Protein AF-A0A6A5BRC4-F1 (afdb_monomer_lite)

Radius of gyration: 24.15 Å; chains: 1; bounding box: 74×76×66 Å

Foldseek 3Di:
DDDDDDDDDPPPDDPPPDDPADPDPLQVVLLVLCVVLFDPPDFDVVQWDWFWWAQLQQQQFDPPVLAPRGKDFDDLVRVCVNVVPDPVVPDDDPPSVQEQDWDFPDPDPVDTDIDGHTDIRGDLLRIKWWFFCVQQPVDDPDLGADQSLQWGKAKEFECQVVCPLPLEDELVNLVVLVVQDPDPLQSHAEYEYERDLDQDDSPDHHDLSHRAYWQNNLLCNLPVRSSHAEYEYLHSDNDRPVPPVCCVGNVVSCVVSNHIYIYNTRCNPVQPDDDQADDDDDDDDDDDDDDDDDDPDPGCDRSMFIWIKHKDWDPVSDDSGMTHIIIITRTD

Organism: Naegleria fowleri (NCBI:txid5763)

InterPro domains:
  IPR007325 Kynurenine formamidase/cyclase-like [PF04199] (74-240)
  IPR007325 Kynurenine formamidase/cyclase-like [PTHR31118] (109-273)
  IPR037175 Kynurenine formamidase superfamily [G3DSA:3.50.30.50] (49-282)
  IPR037175 Kynurenine formamidase superfamily [SSF102198] (49-271)

Secondary structure (DSSP, 8-state):
----PPPP-----------SSPPPHHHHHHHHHHHHH-------GGG-EE----TT-GGGS---TTS-SS-EE--HHHHHHHTT--GGG-SS-TTGGGTT-EEE----SS---EEE---EE--TTSSSEEE-GGGT-SS-SSSS--GGGGSEEEEEEE-TTTSTT-SEE-HHHHHHHHHT--S-GGG--EEEEE--SSPPPTTSPP-S---EE-HHHHHHHHHH-TT--EEEESSS-SS-TT--SGGGSHHHHHHHTT-EEEES---GGGG-SPPPPPPP----------------------SEEEEEEEEEEEEEEE-SSEEEEEEEEEE-

Structure (mmCIF, N/CA/C/O backbone):
data_AF-A0A6A5BRC4-F1
#
_entry.id   AF-A0A6A5BRC4-F1
#
loop_
_atom_site.group_PDB
_atom_site.id
_atom_site.type_symbol
_atom_site.label_atom_id
_atom_site.label_alt_id
_atom_site.label_comp_id
_atom_site.label_asym_id
_atom_site.label_entity_id
_atom_site.label_seq_id
_atom_site.pdbx_PDB_ins_code
_atom_site.Cartn_x
_atom_site.Cartn_y
_atom_site.Cartn_z
_atom_site.occupancy
_atom_site.B_iso_or_equiv
_atom_site.auth_seq_id
_atom_site.auth_comp_id
_atom_site.auth_asym_id
_atom_site.auth_atom_id
_atom_site.pdbx_PDB_model_num
ATOM 1 N N . MET A 1 1 ? -38.821 -38.820 -14.511 1.00 42.00 1 MET A N 1
ATOM 2 C CA . MET A 1 1 ? -38.265 -38.087 -13.354 1.00 42.00 1 MET A CA 1
ATOM 3 C C . MET A 1 1 ? -36.762 -38.007 -13.559 1.00 42.00 1 MET A C 1
ATOM 5 O O . MET A 1 1 ? -36.095 -39.010 -13.366 1.00 42.00 1 MET A O 1
ATOM 9 N N . SER A 1 2 ? -36.247 -36.888 -14.079 1.00 38.84 2 SER A N 1
ATOM 10 C CA . SER A 1 2 ? -34.800 -36.659 -14.172 1.00 38.84 2 SER A CA 1
ATOM 11 C C . SER A 1 2 ? -34.370 -35.877 -12.937 1.00 38.84 2 SER A C 1
ATOM 13 O O . SER A 1 2 ? -34.793 -34.733 -12.759 1.00 38.84 2 SER A O 1
ATOM 15 N N . GLU A 1 3 ? -33.578 -36.503 -12.076 1.00 43.28 3 GLU A N 1
ATOM 16 C CA . GLU A 1 3 ? -32.996 -35.857 -10.904 1.00 43.28 3 GLU A CA 1
ATOM 17 C C . GLU A 1 3 ? -32.092 -34.704 -11.351 1.00 43.28 3 GLU A C 1
ATOM 19 O O . GLU A 1 3 ? -31.076 -34.904 -12.024 1.00 43.28 3 GLU A O 1
ATOM 24 N N . ARG A 1 4 ? -32.491 -33.477 -11.000 1.00 43.22 4 ARG A N 1
ATOM 25 C CA . ARG A 1 4 ? -31.602 -32.317 -11.029 1.00 43.22 4 ARG A CA 1
ATOM 26 C C . ARG A 1 4 ? -30.555 -32.546 -9.946 1.00 43.22 4 ARG A C 1
ATOM 28 O O . ARG A 1 4 ? -30.897 -32.581 -8.771 1.00 43.22 4 ARG A O 1
ATOM 35 N N . ARG A 1 5 ? -29.301 -32.733 -10.352 1.00 41.88 5 ARG A N 1
ATOM 36 C CA . ARG A 1 5 ? -28.165 -32.638 -9.436 1.00 41.88 5 ARG A CA 1
ATOM 37 C C . ARG A 1 5 ? -27.880 -31.163 -9.213 1.00 41.88 5 ARG A C 1
ATOM 39 O O . ARG A 1 5 ? -27.680 -30.433 -10.185 1.00 41.88 5 ARG A O 1
ATOM 46 N N . ASP A 1 6 ? -27.895 -30.754 -7.955 1.00 45.88 6 ASP A N 1
ATOM 47 C CA . ASP A 1 6 ? -27.451 -29.426 -7.559 1.00 45.88 6 ASP A CA 1
ATOM 48 C C . ASP A 1 6 ? -25.973 -29.220 -7.941 1.00 45.88 6 ASP A C 1
ATOM 50 O O . ASP A 1 6 ? -25.203 -30.191 -7.975 1.00 45.88 6 ASP A O 1
ATOM 54 N N . PRO A 1 7 ? -25.558 -27.984 -8.271 1.00 37.56 7 PRO A N 1
ATOM 55 C CA . PRO A 1 7 ? -24.165 -27.693 -8.568 1.00 37.56 7 PRO A CA 1
ATOM 56 C C . PRO A 1 7 ? -23.299 -27.942 -7.323 1.00 37.56 7 PRO A C 1
ATOM 58 O O . PRO A 1 7 ? -23.763 -27.716 -6.203 1.00 37.56 7 PRO A O 1
ATOM 61 N N . PRO A 1 8 ? -22.044 -28.386 -7.490 1.00 37.56 8 PRO A N 1
ATOM 62 C CA . PRO A 1 8 ? -21.149 -28.599 -6.363 1.00 37.56 8 PRO A CA 1
ATOM 63 C C . PRO A 1 8 ? -20.881 -27.279 -5.626 1.00 37.56 8 PRO A C 1
ATOM 65 O O . PRO A 1 8 ? -20.571 -26.262 -6.244 1.00 37.56 8 PRO A O 1
ATOM 68 N N . ASP A 1 9 ? -20.992 -27.318 -4.296 1.00 38.84 9 ASP A N 1
ATOM 69 C CA . ASP A 1 9 ? -20.619 -26.233 -3.386 1.00 38.84 9 ASP A CA 1
ATOM 70 C C . ASP A 1 9 ? -19.121 -25.924 -3.567 1.00 38.84 9 ASP A C 1
ATOM 72 O O . ASP A 1 9 ? -18.251 -26.684 -3.132 1.00 38.84 9 ASP A O 1
ATOM 76 N N . HIS A 1 10 ? -18.806 -24.835 -4.272 1.00 34.59 10 HIS A N 1
ATOM 77 C CA . HIS A 1 10 ? -17.442 -24.362 -4.503 1.00 34.59 10 HIS A CA 1
ATOM 78 C C . HIS A 1 10 ? -16.882 -23.685 -3.243 1.00 34.59 10 HIS A C 1
ATOM 80 O O . HIS A 1 10 ? -16.527 -22.507 -3.255 1.00 34.59 10 HIS A O 1
ATOM 86 N N . ARG A 1 11 ? -16.761 -24.426 -2.138 1.00 34.94 11 ARG A N 1
ATOM 87 C CA . ARG A 1 11 ? -15.912 -24.000 -1.022 1.00 34.94 11 ARG A CA 1
ATOM 88 C C . ARG A 1 11 ? -14.460 -24.206 -1.420 1.00 34.94 11 ARG A C 1
ATOM 90 O O . ARG A 1 11 ? -13.904 -25.295 -1.268 1.00 34.94 11 ARG A O 1
ATOM 97 N N . THR A 1 12 ? -13.846 -23.151 -1.943 1.00 35.00 12 THR A N 1
ATOM 98 C CA . THR A 1 12 ? -12.397 -23.067 -2.140 1.00 35.00 12 THR A CA 1
ATOM 99 C C . THR A 1 12 ? -11.714 -23.346 -0.805 1.00 35.00 12 THR A C 1
ATOM 101 O O . THR A 1 12 ? -11.703 -22.514 0.099 1.00 35.00 12 THR A O 1
ATOM 104 N N . THR A 1 13 ? -11.190 -24.559 -0.649 1.00 31.16 13 THR A N 1
ATOM 105 C CA . THR A 1 13 ? -10.450 -24.955 0.547 1.00 31.16 13 THR A CA 1
ATOM 106 C C . THR A 1 13 ? -9.049 -24.371 0.409 1.00 31.16 13 THR A C 1
ATOM 108 O O . THR A 1 13 ? -8.229 -24.888 -0.346 1.00 31.16 13 THR A O 1
ATOM 111 N N . PHE A 1 14 ? -8.787 -23.250 1.080 1.00 38.88 14 PHE A N 1
ATOM 112 C CA . PHE A 1 14 ? -7.454 -22.657 1.125 1.00 38.88 14 PHE A CA 1
ATOM 113 C C . PHE A 1 14 ? -6.542 -23.554 1.965 1.00 38.88 14 PHE A C 1
ATOM 115 O O . PHE A 1 14 ? -6.644 -23.598 3.190 1.00 38.88 14 PHE A O 1
ATOM 122 N N . ILE A 1 15 ? -5.666 -24.306 1.300 1.00 35.22 15 ILE A N 1
ATOM 123 C CA . ILE A 1 15 ? -4.631 -25.095 1.966 1.00 35.22 15 ILE A CA 1
ATOM 124 C C . ILE A 1 15 ? -3.537 -24.121 2.409 1.00 35.22 15 ILE A C 1
ATOM 126 O O . ILE A 1 15 ? -2.786 -23.604 1.584 1.00 35.22 15 ILE A O 1
ATOM 130 N N . ILE A 1 16 ? -3.452 -23.868 3.715 1.00 44.84 16 ILE A N 1
ATOM 131 C CA . ILE A 1 16 ? -2.316 -23.175 4.325 1.00 44.84 16 ILE A CA 1
ATOM 132 C C . ILE A 1 16 ? -1.120 -24.129 4.224 1.00 44.84 16 ILE A C 1
ATOM 134 O O . ILE A 1 16 ? -0.984 -25.057 5.018 1.00 44.84 16 ILE A O 1
ATOM 138 N N . THR A 1 17 ? -0.26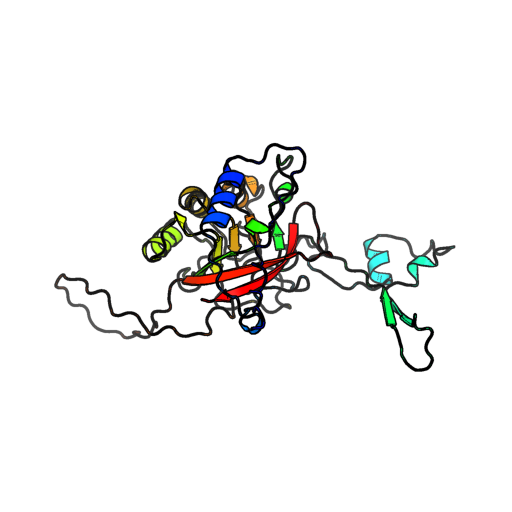7 -23.955 3.215 1.00 39.81 17 THR A N 1
ATOM 139 C CA . THR A 1 17 ? 0.996 -24.695 3.112 1.00 39.81 17 THR A CA 1
ATOM 140 C C . THR A 1 17 ? 1.967 -24.144 4.150 1.00 39.81 17 THR A C 1
ATOM 142 O O . THR A 1 17 ? 2.605 -23.116 3.935 1.00 39.81 17 THR A O 1
ATOM 145 N N . THR A 1 18 ? 2.040 -24.798 5.306 1.00 38.03 18 THR A N 1
ATOM 146 C CA . THR A 1 18 ? 2.938 -24.427 6.401 1.00 38.03 18 THR A CA 1
ATOM 147 C C . THR A 1 18 ? 4.370 -24.835 6.068 1.00 38.03 18 THR A C 1
ATOM 149 O O . THR A 1 18 ? 4.690 -26.025 6.022 1.00 38.03 18 THR A O 1
ATOM 152 N N . THR A 1 19 ? 5.251 -23.859 5.872 1.00 44.16 19 THR A N 1
ATOM 153 C CA . THR A 1 19 ? 6.681 -24.050 6.130 1.00 44.16 19 THR A CA 1
ATOM 154 C C . THR A 1 19 ? 6.883 -24.319 7.628 1.00 44.16 19 THR A C 1
ATOM 156 O O . THR A 1 19 ? 6.036 -23.991 8.454 1.00 44.16 19 THR A O 1
ATOM 159 N N . THR A 1 20 ? 7.972 -24.997 7.986 1.00 44.53 20 THR A N 1
ATOM 160 C CA . THR A 1 20 ? 8.223 -25.689 9.269 1.00 44.53 20 THR A CA 1
ATOM 161 C C . THR A 1 20 ? 8.385 -24.801 10.515 1.00 44.53 20 THR A C 1
ATOM 163 O O . THR A 1 20 ? 8.963 -25.240 11.508 1.00 44.53 20 THR A O 1
ATOM 166 N N . THR A 1 21 ? 7.900 -23.562 10.504 1.00 58.47 21 THR A N 1
ATOM 167 C CA . THR A 1 21 ? 7.903 -22.671 11.667 1.00 58.47 21 THR A CA 1
ATOM 168 C C . THR A 1 21 ? 6.498 -22.578 12.251 1.00 58.47 21 THR A C 1
ATOM 170 O O . THR A 1 21 ? 5.519 -22.375 11.536 1.00 58.47 21 THR A O 1
ATOM 173 N N . THR A 1 22 ? 6.379 -22.749 13.571 1.00 61.88 22 THR A N 1
ATOM 174 C CA . THR A 1 22 ? 5.109 -22.543 14.276 1.00 61.88 22 THR A CA 1
ATOM 175 C C . THR A 1 22 ? 4.593 -21.137 13.950 1.00 61.88 22 THR A C 1
ATOM 177 O O . THR A 1 22 ? 5.313 -20.165 14.205 1.00 61.88 22 THR A O 1
ATOM 180 N N . PRO A 1 23 ? 3.389 -20.994 13.367 1.00 71.25 23 PRO A N 1
ATOM 181 C CA . PRO A 1 23 ? 2.909 -19.700 12.907 1.00 71.25 23 PRO A CA 1
ATOM 182 C C . PRO A 1 23 ? 2.727 -18.749 14.095 1.00 71.25 23 PRO A C 1
ATOM 184 O O . PRO A 1 23 ? 2.312 -19.157 15.182 1.00 71.25 23 PRO A O 1
ATOM 187 N N . CYS A 1 24 ? 3.077 -17.473 13.901 1.00 84.31 24 CYS A N 1
ATOM 188 C CA . CYS A 1 24 ? 2.982 -16.456 14.947 1.00 84.31 24 CYS A CA 1
ATOM 189 C C . CYS A 1 24 ? 1.549 -16.413 15.516 1.00 84.31 24 CYS A C 1
ATOM 191 O O . CYS A 1 24 ? 0.629 -16.147 14.742 1.00 84.31 24 CYS A O 1
ATOM 193 N N . PRO A 1 25 ? 1.337 -16.597 16.838 1.00 88.12 25 PRO A N 1
ATOM 194 C CA . PRO A 1 25 ? -0.007 -16.683 17.419 1.00 88.12 25 PRO A CA 1
ATOM 195 C C . PRO A 1 25 ? -0.902 -15.479 17.106 1.00 88.12 25 PRO A C 1
ATOM 197 O O . PRO A 1 25 ? -2.085 -15.655 16.829 1.00 88.12 25 PRO A O 1
ATOM 200 N N . ILE A 1 26 ? -0.324 -14.270 17.084 1.00 88.75 26 ILE A N 1
ATOM 201 C CA . ILE A 1 26 ? -1.034 -13.033 16.720 1.00 88.75 26 ILE A CA 1
ATOM 202 C C . ILE A 1 26 ? -1.563 -13.126 15.286 1.00 88.75 26 ILE A C 1
ATOM 204 O O . ILE A 1 26 ? -2.735 -12.855 15.038 1.00 88.75 26 ILE A O 1
ATOM 208 N N . LEU A 1 27 ? -0.713 -13.537 14.341 1.00 89.06 27 LEU A N 1
ATOM 209 C CA . LEU A 1 27 ? -1.106 -13.657 12.939 1.00 89.06 27 LEU A CA 1
ATOM 210 C C . LEU A 1 27 ? -2.150 -14.763 12.754 1.00 89.06 27 LEU A C 1
ATOM 212 O O . LEU A 1 27 ? -3.161 -14.526 12.101 1.00 89.06 27 LEU A O 1
ATOM 216 N N . THR A 1 28 ? -1.946 -15.934 13.364 1.00 89.50 28 THR A N 1
ATOM 217 C CA . THR A 1 28 ? -2.898 -17.055 13.304 1.00 89.50 28 THR A CA 1
ATOM 218 C C . THR A 1 28 ? -4.285 -16.626 13.774 1.00 89.50 28 THR A C 1
ATOM 220 O O . THR A 1 28 ? -5.259 -16.816 13.051 1.00 89.50 28 THR A O 1
ATOM 223 N N . PHE A 1 29 ? -4.370 -15.961 14.931 1.00 91.62 29 PHE A N 1
ATOM 224 C CA . PHE A 1 29 ? -5.629 -15.449 15.473 1.00 91.62 29 PHE A CA 1
ATOM 225 C C . PHE A 1 29 ? -6.339 -14.493 14.503 1.00 91.62 29 PHE A C 1
ATOM 227 O O . PHE A 1 29 ? -7.526 -14.662 14.216 1.00 91.62 29 PHE A O 1
ATOM 234 N N . LYS A 1 30 ? -5.612 -13.514 13.950 1.00 92.12 30 LYS A N 1
ATOM 235 C CA . LYS A 1 30 ? -6.192 -12.535 13.020 1.00 92.12 30 LYS A CA 1
ATOM 236 C C . LYS A 1 30 ? -6.665 -13.185 11.715 1.00 92.12 30 LYS A C 1
ATOM 238 O O . LYS A 1 30 ? -7.744 -12.854 11.226 1.00 92.12 30 LYS A O 1
ATOM 243 N N . LEU A 1 31 ? -5.889 -14.122 11.161 1.00 89.81 31 LEU A N 1
ATOM 244 C CA . LEU A 1 31 ? -6.253 -14.847 9.938 1.00 89.81 31 LEU A CA 1
ATOM 245 C C . LEU A 1 31 ? -7.497 -15.717 10.144 1.00 89.81 31 LEU A C 1
ATOM 247 O O . LEU A 1 31 ? -8.389 -15.712 9.299 1.00 89.81 31 LEU A O 1
ATOM 251 N N . GLU A 1 32 ? -7.598 -16.419 11.274 1.00 90.62 32 GLU A N 1
ATOM 252 C CA . GLU A 1 32 ? -8.793 -17.197 11.609 1.00 90.62 32 GLU A CA 1
ATOM 253 C C . GLU A 1 32 ? -10.038 -16.316 11.732 1.00 90.62 32 GLU A C 1
ATOM 255 O O . GLU A 1 32 ? -11.100 -16.686 11.230 1.00 90.62 32 GLU A O 1
ATOM 260 N N . ASN A 1 33 ? -9.928 -15.147 12.370 1.00 88.38 33 ASN A N 1
ATOM 261 C CA . ASN A 1 33 ? -11.051 -14.216 12.484 1.00 88.38 33 ASN A CA 1
ATOM 262 C C . ASN A 1 33 ? -11.460 -13.648 11.125 1.00 88.38 33 ASN A C 1
ATOM 264 O O . ASN A 1 33 ? -12.652 -13.595 10.830 1.00 88.38 33 ASN A O 1
ATOM 268 N N . ALA A 1 34 ? -10.489 -13.296 10.280 1.00 86.25 34 ALA A N 1
ATOM 269 C CA . ALA A 1 34 ? -10.762 -12.832 8.926 1.00 86.25 34 ALA A CA 1
ATOM 270 C C . ALA A 1 34 ? -11.487 -13.893 8.095 1.00 86.25 34 ALA A C 1
ATOM 272 O O . ALA A 1 34 ? -12.424 -13.554 7.387 1.00 86.25 34 ALA A O 1
ATOM 273 N N . LEU A 1 35 ? -11.109 -15.169 8.217 1.00 86.19 35 LEU A N 1
ATOM 274 C CA . LEU A 1 35 ? -11.780 -16.273 7.525 1.00 86.19 35 LEU A CA 1
ATOM 275 C C . LEU A 1 35 ? -13.192 -16.550 8.067 1.00 86.19 35 LEU A C 1
ATOM 277 O O . LEU A 1 35 ? -14.075 -16.901 7.291 1.00 86.19 35 LEU A O 1
ATOM 281 N N . LYS A 1 36 ? -13.422 -16.386 9.378 1.00 86.94 36 LYS A N 1
ATOM 282 C CA . LYS A 1 36 ? -14.747 -16.570 10.006 1.00 86.94 36 LYS A CA 1
ATOM 283 C C . LYS A 1 36 ? -15.736 -15.470 9.630 1.00 86.94 36 LYS A C 1
ATOM 285 O O . LYS A 1 36 ? -16.916 -15.751 9.455 1.00 86.94 36 LYS A O 1
ATOM 290 N N . LEU A 1 37 ? -15.256 -14.231 9.560 1.00 78.94 37 LEU A N 1
ATOM 291 C CA . LEU A 1 37 ? -16.072 -13.038 9.325 1.00 78.94 37 LEU A CA 1
ATOM 292 C C . LEU A 1 37 ? -16.080 -12.607 7.856 1.00 78.94 37 LEU A C 1
ATOM 294 O O . LEU A 1 37 ? -16.704 -11.603 7.524 1.00 78.94 37 LEU A O 1
ATOM 298 N N . HIS A 1 38 ? -15.407 -13.358 6.981 1.00 72.00 38 HIS A N 1
ATOM 299 C CA . HIS A 1 38 ? -15.324 -13.027 5.571 1.00 72.00 38 HIS A CA 1
ATOM 300 C C . HIS A 1 38 ? -16.713 -13.002 4.940 1.00 72.00 38 HIS A C 1
ATOM 302 O O . HIS A 1 38 ? -17.395 -14.028 4.856 1.00 72.00 38 HIS A O 1
ATOM 308 N N . SER A 1 39 ? -17.125 -11.832 4.464 1.00 64.06 39 SER A N 1
ATOM 309 C CA . SER A 1 39 ? -18.342 -11.730 3.678 1.00 64.06 39 SER A CA 1
ATOM 310 C C . SER A 1 39 ? -18.111 -12.362 2.300 1.00 64.06 39 SER A C 1
ATOM 312 O O . SER A 1 39 ? -17.202 -11.985 1.565 1.00 64.06 39 SER A O 1
ATOM 314 N N . THR A 1 40 ? -18.937 -13.337 1.908 1.00 62.72 40 THR A N 1
ATOM 315 C CA . THR A 1 40 ? -18.932 -13.897 0.542 1.00 62.72 40 THR A CA 1
ATOM 316 C C . THR A 1 40 ? -19.645 -12.952 -0.424 1.00 62.72 40 THR A C 1
ATOM 318 O O . THR A 1 40 ? -20.538 -13.362 -1.171 1.00 62.72 40 THR A O 1
ATOM 321 N N . ASN A 1 41 ? -19.318 -11.661 -0.364 1.00 63.53 41 ASN A N 1
ATOM 322 C CA . ASN A 1 41 ? -19.896 -10.687 -1.268 1.00 63.53 41 ASN A CA 1
ATOM 323 C C . ASN A 1 41 ? -19.465 -11.052 -2.687 1.00 63.53 41 ASN A C 1
ATOM 325 O O . ASN A 1 41 ? -18.277 -11.182 -2.985 1.00 63.53 41 ASN A O 1
ATOM 329 N N . LEU A 1 42 ? -20.446 -11.270 -3.562 1.00 62.53 42 LEU A N 1
ATOM 330 C CA . LEU A 1 42 ? -20.182 -11.548 -4.965 1.00 62.53 42 LEU A CA 1
ATOM 331 C C . LEU A 1 42 ? -19.579 -10.293 -5.593 1.00 62.53 42 LEU A C 1
ATOM 333 O O . LEU A 1 42 ? -20.265 -9.301 -5.828 1.00 62.53 42 LEU A O 1
ATOM 337 N N . ILE A 1 43 ? -18.279 -10.346 -5.853 1.00 74.50 43 ILE A N 1
ATOM 338 C CA . ILE A 1 43 ? -17.561 -9.280 -6.534 1.00 74.50 43 ILE A CA 1
ATOM 339 C C . ILE A 1 43 ? -17.930 -9.335 -8.012 1.00 74.50 43 ILE A C 1
ATOM 341 O O . ILE A 1 43 ? -17.695 -10.342 -8.679 1.00 74.50 43 ILE A O 1
ATOM 345 N N . HIS A 1 44 ? -18.473 -8.243 -8.546 1.00 73.38 44 HIS A N 1
ATOM 346 C CA . HIS A 1 44 ? -18.641 -8.110 -9.986 1.00 73.38 44 HIS A CA 1
ATOM 347 C C . HIS A 1 44 ? -17.315 -7.626 -10.601 1.00 73.38 44 HIS A C 1
ATOM 349 O O . HIS A 1 44 ? -16.922 -6.483 -10.347 1.00 73.38 44 HIS A O 1
ATOM 355 N N . PRO A 1 45 ? -16.619 -8.421 -11.441 1.00 73.94 45 PRO A N 1
ATOM 356 C CA . PRO A 1 45 ? -15.264 -8.087 -11.894 1.00 73.94 45 PRO A CA 1
ATOM 357 C C . PRO A 1 45 ? -15.159 -6.730 -12.602 1.00 73.94 45 PRO A C 1
ATOM 359 O O . PRO A 1 45 ? -14.164 -6.028 -12.457 1.00 73.94 45 PRO A O 1
ATOM 362 N N . SER A 1 46 ? -16.212 -6.314 -13.314 1.00 77.94 46 SER A N 1
ATOM 363 C CA . SER A 1 46 ? -16.245 -5.026 -14.026 1.00 77.94 46 SER A CA 1
ATOM 364 C C . SER A 1 46 ? -16.400 -3.793 -13.123 1.00 77.94 46 SER A C 1
ATOM 366 O O . SER A 1 46 ? -16.429 -2.676 -13.633 1.00 77.94 46 SER A O 1
ATOM 368 N N . GLN A 1 47 ? -16.587 -3.972 -11.813 1.00 84.69 47 GLN A N 1
ATOM 369 C CA . GLN A 1 47 ? -16.747 -2.874 -10.855 1.00 84.69 47 GLN A CA 1
ATOM 370 C C . GLN A 1 47 ? -15.447 -2.532 -10.119 1.00 84.69 47 GLN A C 1
ATOM 372 O O . GLN A 1 47 ? -15.442 -1.602 -9.314 1.00 84.69 47 GLN A O 1
ATOM 377 N N . GLY A 1 48 ? -14.361 -3.259 -10.398 1.00 90.81 48 GLY A N 1
ATOM 378 C CA . GLY A 1 48 ? -13.060 -3.016 -9.789 1.00 90.81 48 GLY A CA 1
ATOM 379 C C . GLY A 1 48 ? -12.520 -1.637 -10.148 1.00 90.81 48 GLY A C 1
ATOM 380 O O . GLY A 1 48 ? -12.424 -1.268 -11.320 1.00 90.81 48 GLY A O 1
ATOM 381 N N . ILE A 1 49 ? -12.163 -0.874 -9.122 1.00 94.81 49 ILE A N 1
ATOM 382 C CA . ILE A 1 49 ? -11.398 0.358 -9.242 1.00 94.81 49 ILE A CA 1
ATOM 383 C C . ILE A 1 49 ? -9.929 -0.027 -9.122 1.00 94.81 49 ILE A C 1
ATOM 385 O O . ILE A 1 49 ? -9.501 -0.507 -8.076 1.00 94.81 49 ILE A O 1
ATOM 389 N N . ASP A 1 50 ? -9.179 0.170 -10.201 1.00 95.88 50 ASP A N 1
ATOM 390 C CA . ASP A 1 50 ? -7.730 -0.006 -10.197 1.00 95.88 50 ASP A CA 1
ATOM 391 C C . ASP A 1 50 ? -7.073 1.076 -9.337 1.00 95.88 50 ASP A C 1
ATOM 393 O O . ASP A 1 50 ? -7.261 2.272 -9.591 1.00 95.88 50 ASP A O 1
ATOM 397 N N . LEU A 1 51 ? -6.364 0.628 -8.301 1.00 97.38 51 LEU A N 1
ATOM 398 C CA . LEU A 1 51 ? -5.622 1.450 -7.354 1.00 97.38 51 LEU A CA 1
ATOM 399 C C . LEU A 1 51 ? -4.112 1.374 -7.596 1.00 97.38 51 LEU A C 1
ATOM 401 O O . LEU A 1 51 ? -3.345 1.869 -6.774 1.00 97.38 51 LEU A O 1
ATOM 405 N N . SER A 1 52 ? -3.661 0.744 -8.676 1.00 96.75 52 SER A N 1
ATOM 406 C CA . SER A 1 52 ? -2.241 0.579 -8.941 1.00 96.75 52 SER A CA 1
ATOM 407 C C . SER A 1 52 ? -1.584 1.816 -9.534 1.00 96.75 52 SER A C 1
ATOM 409 O O . SER A 1 52 ? -2.158 2.582 -10.311 1.00 96.75 52 SER A O 1
ATOM 411 N N . VAL A 1 53 ? -0.316 1.961 -9.183 1.00 95.19 53 VAL A N 1
ATOM 412 C CA . VAL A 1 53 ? 0.641 2.909 -9.722 1.00 95.19 53 VAL A CA 1
ATOM 413 C C . VAL A 1 53 ? 1.711 2.125 -10.458 1.00 95.19 53 VAL A C 1
ATOM 415 O O . VAL A 1 53 ? 2.261 1.152 -9.937 1.00 95.19 53 VAL A O 1
ATOM 418 N N . SER A 1 54 ? 1.998 2.565 -11.683 1.00 92.12 54 SER A N 1
ATOM 419 C CA . SER A 1 54 ? 3.035 1.961 -12.515 1.00 92.12 54 SER A CA 1
ATOM 420 C C . SER A 1 54 ? 4.387 2.016 -11.802 1.00 92.12 54 SER A C 1
ATOM 422 O O . SER A 1 54 ? 4.751 3.079 -11.294 1.00 92.12 54 SER A O 1
ATOM 424 N N . PRO A 1 55 ? 5.196 0.946 -11.845 1.00 89.00 55 PRO A N 1
ATOM 425 C CA . PRO A 1 55 ? 6.564 1.001 -11.344 1.00 89.00 55 PRO A CA 1
ATOM 426 C C . PRO A 1 55 ? 7.451 1.946 -12.170 1.00 89.00 55 PRO A C 1
ATOM 428 O O . PRO A 1 55 ? 8.541 2.288 -11.736 1.00 89.00 55 PRO A O 1
ATOM 431 N N . THR A 1 56 ? 6.992 2.412 -13.338 1.00 88.00 56 THR A N 1
ATOM 432 C CA . THR A 1 56 ? 7.671 3.436 -14.151 1.00 88.00 56 THR A CA 1
ATOM 433 C C . THR A 1 56 ? 7.368 4.873 -13.699 1.00 88.00 56 THR A C 1
ATOM 435 O O . THR A 1 56 ? 7.846 5.818 -14.323 1.00 88.00 56 THR A O 1
ATOM 438 N N . ALA A 1 57 ? 6.499 5.070 -12.703 1.00 90.00 57 ALA A N 1
ATOM 439 C CA . ALA A 1 57 ? 6.118 6.394 -12.226 1.00 90.00 57 ALA A CA 1
ATOM 440 C C . ALA A 1 57 ? 7.206 6.967 -11.305 1.00 90.00 57 ALA A C 1
ATOM 442 O O . ALA A 1 57 ? 7.526 6.387 -10.265 1.00 90.00 57 ALA A O 1
ATOM 443 N N . LYS A 1 58 ? 7.757 8.127 -11.673 1.00 88.12 58 LYS A N 1
ATOM 444 C CA . LYS A 1 58 ? 8.942 8.697 -11.014 1.00 88.12 58 LYS A CA 1
ATOM 445 C C . LYS A 1 58 ? 8.695 9.130 -9.567 1.00 88.12 58 LYS A C 1
ATOM 447 O O . LYS A 1 58 ? 9.576 8.993 -8.728 1.00 88.12 58 LYS A O 1
ATOM 452 N N . TYR A 1 59 ? 7.490 9.602 -9.249 1.00 88.62 59 TYR A N 1
ATOM 453 C CA . TYR A 1 59 ? 7.113 9.994 -7.884 1.00 88.62 59 TYR A CA 1
ATOM 454 C C . TYR A 1 59 ? 6.886 8.803 -6.943 1.00 88.62 59 TYR A C 1
ATOM 456 O O . TYR A 1 59 ? 6.760 9.002 -5.737 1.00 88.62 59 TYR A O 1
ATOM 464 N N . ALA A 1 60 ? 6.750 7.590 -7.483 1.00 87.94 60 ALA A N 1
ATOM 465 C CA . ALA A 1 60 ? 6.311 6.399 -6.758 1.00 87.94 60 ALA A CA 1
ATOM 466 C C . ALA A 1 60 ? 7.465 5.440 -6.463 1.00 87.94 60 ALA A C 1
ATOM 468 O O . ALA A 1 60 ? 7.273 4.230 -6.394 1.00 87.94 60 ALA A O 1
ATOM 469 N N . SER A 1 61 ? 8.678 5.970 -6.363 1.00 78.50 61 SER A N 1
ATOM 470 C CA . SER A 1 61 ? 9.882 5.175 -6.197 1.00 78.50 61 SER A CA 1
ATOM 471 C C . SER A 1 61 ? 10.928 6.002 -5.452 1.00 78.50 61 SER A C 1
ATOM 473 O O . SER A 1 61 ? 11.218 7.136 -5.834 1.00 78.50 61 SER A O 1
ATOM 475 N N . PHE A 1 62 ? 11.460 5.454 -4.360 1.00 71.69 62 PHE A N 1
ATOM 476 C CA . PHE A 1 62 ? 12.370 6.174 -3.467 1.00 71.69 62 PHE A CA 1
ATOM 477 C C . PHE A 1 62 ? 13.651 6.618 -4.208 1.00 71.69 62 PHE A C 1
ATOM 479 O O . PHE A 1 62 ? 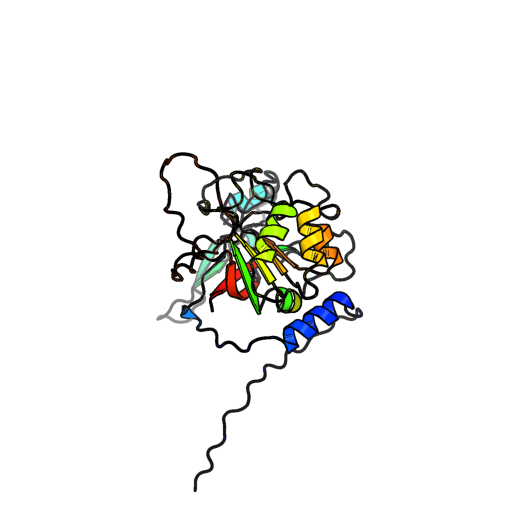14.226 5.817 -4.952 1.00 71.69 62 PHE A O 1
ATOM 486 N N . PRO A 1 63 ? 14.146 7.857 -4.016 1.00 62.19 63 PRO A N 1
ATOM 487 C CA . PRO A 1 63 ? 15.181 8.465 -4.837 1.00 62.19 63 PRO A CA 1
ATOM 488 C C . PRO A 1 63 ? 16.549 8.071 -4.295 1.00 62.19 63 PRO A C 1
ATOM 490 O O . PRO A 1 63 ? 17.351 8.908 -3.878 1.00 62.19 63 PRO A O 1
ATOM 493 N N . TYR A 1 64 ? 16.860 6.784 -4.297 1.00 63.53 64 TYR A N 1
ATOM 494 C CA . TYR A 1 64 ? 18.266 6.439 -4.346 1.00 63.53 64 TYR A CA 1
ATOM 495 C C . TYR A 1 64 ? 18.700 6.699 -5.781 1.00 63.53 64 TYR A C 1
ATOM 497 O O . TYR A 1 64 ? 18.581 5.836 -6.633 1.00 63.53 64 TYR A O 1
ATOM 505 N N . HIS A 1 65 ? 19.165 7.913 -6.079 1.00 52.34 65 HIS A N 1
ATOM 506 C CA . HIS A 1 65 ? 19.650 8.251 -7.423 1.00 52.34 65 HIS A CA 1
ATOM 507 C C . HIS A 1 65 ? 20.743 7.278 -7.917 1.00 52.34 65 HIS A C 1
ATOM 509 O O . HIS A 1 65 ? 20.933 7.139 -9.122 1.00 52.34 65 HIS A O 1
ATOM 515 N N . ASP A 1 66 ? 21.393 6.571 -6.985 1.00 56.00 66 ASP A N 1
ATOM 516 C CA . ASP A 1 66 ? 22.411 5.547 -7.228 1.00 56.00 66 ASP A CA 1
ATOM 517 C C . ASP A 1 66 ? 21.850 4.115 -7.413 1.00 56.00 66 ASP A C 1
ATOM 519 O O . ASP A 1 66 ? 22.595 3.223 -7.810 1.00 56.00 66 ASP A O 1
ATOM 523 N N . TYR A 1 67 ? 20.564 3.871 -7.126 1.00 59.12 67 TYR A N 1
ATOM 524 C CA . TYR A 1 67 ? 19.870 2.586 -7.290 1.00 59.12 67 TYR A CA 1
ATOM 525 C C . TYR A 1 67 ? 18.596 2.827 -8.096 1.00 59.12 67 TYR A C 1
ATOM 527 O O . TYR A 1 67 ? 17.663 3.426 -7.576 1.00 59.12 67 TYR A O 1
ATOM 535 N N . THR A 1 68 ? 18.572 2.387 -9.360 1.00 58.22 68 THR A N 1
ATOM 536 C CA . THR A 1 68 ? 17.534 2.693 -10.367 1.00 58.22 68 THR A CA 1
ATOM 537 C C . THR A 1 68 ? 16.206 3.196 -9.790 1.00 58.22 68 THR A C 1
ATOM 539 O O . THR A 1 68 ? 15.462 2.406 -9.198 1.00 58.22 68 THR A O 1
ATOM 542 N N . PRO A 1 69 ? 15.890 4.490 -9.956 1.00 59.06 69 PRO A N 1
ATOM 543 C CA . PRO A 1 69 ? 14.837 5.133 -9.188 1.00 59.06 69 PRO A CA 1
ATOM 544 C C . PRO A 1 69 ? 13.435 4.775 -9.673 1.00 59.06 69 PRO A C 1
ATOM 546 O O . PRO A 1 69 ? 12.511 5.369 -9.168 1.00 59.06 69 PRO A O 1
ATOM 549 N N . TYR A 1 70 ? 13.243 3.902 -10.666 1.00 70.06 70 TYR A N 1
ATOM 550 C CA . TYR A 1 70 ? 11.947 3.377 -11.126 1.00 70.06 70 TYR A CA 1
ATOM 551 C C . TYR A 1 70 ? 12.184 2.223 -12.115 1.00 70.06 70 TYR A C 1
ATOM 553 O O . TYR A 1 70 ? 13.311 2.016 -12.577 1.00 70.06 70 TYR A O 1
ATOM 561 N N . ALA A 1 71 ? 11.138 1.464 -12.454 1.00 74.44 71 ALA A N 1
ATOM 562 C CA . ALA A 1 71 ? 11.221 0.444 -13.494 1.00 74.44 71 ALA A CA 1
ATOM 563 C C . ALA A 1 71 ? 11.447 1.079 -14.866 1.00 74.44 71 ALA A C 1
ATOM 565 O O . ALA A 1 71 ? 10.671 1.930 -15.305 1.00 74.44 71 ALA A O 1
ATOM 566 N N . GLN A 1 72 ? 12.473 0.619 -15.571 1.00 72.88 72 GLN A N 1
ATOM 567 C CA . GLN A 1 72 ? 12.783 1.074 -16.919 1.00 72.88 72 GLN A CA 1
ATOM 568 C C . GLN A 1 72 ? 13.099 -0.099 -17.842 1.00 72.88 72 GLN A C 1
ATOM 570 O O . GLN A 1 72 ? 13.744 -1.081 -17.458 1.00 72.88 72 GLN A O 1
ATOM 575 N N . PHE A 1 73 ? 12.641 0.030 -19.086 1.00 73.50 73 PHE A N 1
ATOM 576 C CA . PHE A 1 73 ? 13.164 -0.765 -20.184 1.00 73.50 73 PHE A CA 1
ATOM 577 C C . PHE A 1 73 ? 14.513 -0.180 -20.558 1.00 73.50 73 PHE A C 1
ATOM 579 O O . PHE A 1 73 ? 14.598 0.986 -20.933 1.00 73.50 73 PHE A O 1
ATOM 586 N N . ILE A 1 74 ? 15.552 -0.993 -20.441 1.00 72.12 74 ILE A N 1
ATOM 587 C CA . ILE A 1 74 ? 16.904 -0.602 -20.819 1.00 72.12 74 ILE A CA 1
ATOM 588 C C . ILE A 1 74 ? 17.278 -1.284 -22.125 1.00 72.12 74 ILE A C 1
ATOM 590 O O . ILE A 1 74 ? 16.990 -2.466 -22.351 1.00 72.12 74 ILE A O 1
ATOM 594 N N . SER A 1 75 ? 17.910 -0.517 -23.006 1.00 73.31 75 SER A N 1
ATOM 595 C CA . SER A 1 75 ? 18.608 -1.065 -24.162 1.00 73.31 75 SER A CA 1
ATOM 596 C C . SER A 1 75 ? 19.769 -1.952 -23.710 1.00 73.31 75 SER A C 1
ATOM 598 O O . SER A 1 75 ? 20.215 -1.922 -22.557 1.00 73.31 75 SER A O 1
ATOM 600 N N . LYS A 1 76 ? 20.296 -2.744 -24.644 1.00 73.31 76 LYS A N 1
ATOM 601 C CA . LYS A 1 76 ? 21.503 -3.536 -24.413 1.00 73.31 76 LYS A CA 1
ATOM 602 C C . LYS A 1 76 ? 22.666 -2.643 -23.972 1.00 73.31 76 LYS A C 1
ATOM 604 O O . LYS A 1 76 ? 23.389 -2.987 -23.040 1.00 73.31 76 LYS A O 1
ATOM 609 N N . GLU A 1 77 ? 22.854 -1.518 -24.652 1.00 75.44 77 GLU A N 1
ATOM 610 C CA . GLU A 1 77 ? 23.947 -0.580 -24.415 1.00 75.44 77 GLU A CA 1
ATOM 611 C C . GLU A 1 77 ? 23.857 0.028 -23.011 1.00 75.44 77 GLU A C 1
ATOM 613 O O . GLU A 1 77 ? 24.863 0.098 -22.302 1.00 75.44 77 GLU A O 1
ATOM 618 N N . GLU A 1 78 ? 22.651 0.411 -22.585 1.00 76.19 78 GLU A N 1
ATOM 619 C CA . GLU A 1 78 ? 22.393 0.933 -21.239 1.00 76.19 78 GLU A CA 1
ATOM 620 C C . GLU A 1 78 ? 22.616 -0.130 -20.163 1.00 76.19 78 GLU A C 1
ATOM 622 O O . GLU A 1 78 ? 23.265 0.159 -19.160 1.00 76.19 78 GLU A O 1
ATOM 627 N N . LEU A 1 79 ? 22.168 -1.372 -20.387 1.00 76.62 79 LEU A N 1
ATOM 628 C CA . LEU A 1 79 ? 22.414 -2.476 -19.457 1.00 76.62 79 LEU A CA 1
ATOM 629 C C . LEU A 1 79 ? 23.911 -2.759 -19.284 1.00 76.62 79 LEU A C 1
ATOM 631 O O . LEU A 1 79 ? 24.381 -2.918 -18.160 1.00 76.62 79 LEU A O 1
ATOM 635 N N . LEU A 1 80 ? 24.672 -2.830 -20.380 1.00 75.94 80 LEU A N 1
ATOM 636 C CA . LEU A 1 80 ? 26.117 -3.075 -20.314 1.00 75.94 80 LEU A CA 1
ATOM 637 C C . LEU A 1 80 ? 26.842 -1.953 -19.563 1.00 75.94 80 LEU A C 1
ATOM 639 O O . LEU A 1 80 ? 27.741 -2.228 -18.766 1.00 75.94 80 LEU A O 1
ATOM 643 N N . LYS A 1 81 ? 26.417 -0.702 -19.781 1.00 78.12 81 LYS A N 1
ATOM 644 C CA . LYS A 1 81 ? 26.922 0.465 -19.054 1.00 78.12 81 LYS A CA 1
ATOM 645 C C . LYS A 1 81 ? 26.618 0.370 -17.556 1.00 78.12 81 LYS A C 1
ATOM 647 O O . LYS A 1 81 ? 27.522 0.592 -16.754 1.00 78.12 81 LYS A O 1
ATOM 652 N N . GLU A 1 82 ? 25.389 0.013 -17.190 1.00 74.19 82 GLU A N 1
ATOM 653 C CA . GLU A 1 82 ? 24.957 -0.129 -15.793 1.00 74.19 82 GLU A CA 1
ATOM 654 C C . GLU A 1 82 ? 25.731 -1.238 -15.065 1.00 74.19 82 GLU A C 1
ATOM 656 O O . GLU A 1 82 ? 26.239 -1.042 -13.962 1.00 74.19 82 GLU A O 1
ATOM 661 N N . LEU A 1 83 ? 25.921 -2.385 -15.726 1.00 76.25 83 LEU A N 1
ATOM 662 C CA . LEU A 1 83 ? 26.688 -3.515 -15.194 1.00 76.25 83 LEU A CA 1
ATOM 663 C C . LEU A 1 83 ? 28.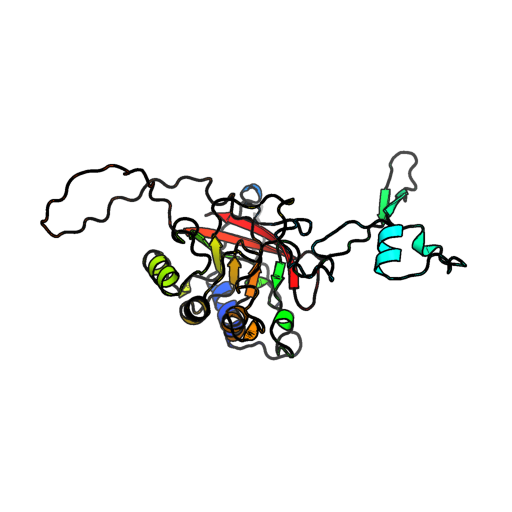208 -3.288 -15.198 1.00 76.25 83 LEU A C 1
ATOM 665 O O . LEU A 1 83 ? 28.951 -4.158 -14.742 1.00 76.25 83 LEU A O 1
ATOM 669 N N . LYS A 1 84 ? 28.683 -2.141 -15.703 1.00 79.44 84 LYS A N 1
ATOM 670 C CA . LYS A 1 84 ? 30.112 -1.814 -15.854 1.00 79.44 84 LYS A CA 1
ATOM 671 C C . LYS A 1 84 ? 30.878 -2.892 -16.634 1.00 79.44 84 LYS A C 1
ATOM 673 O O . LYS A 1 84 ? 32.028 -3.198 -16.322 1.00 79.44 84 LYS A O 1
ATOM 678 N N . ILE A 1 85 ? 30.233 -3.484 -17.639 1.00 75.94 85 ILE A N 1
ATOM 679 C CA . ILE A 1 85 ? 30.842 -4.487 -18.514 1.00 75.94 85 ILE A CA 1
ATOM 680 C C . ILE A 1 85 ? 31.473 -3.757 -19.701 1.00 75.94 85 ILE A C 1
ATOM 682 O O . ILE A 1 85 ? 30.770 -3.162 -20.519 1.00 75.94 85 ILE A O 1
ATOM 686 N N . ASP A 1 86 ? 32.802 -3.816 -19.813 1.00 67.50 86 ASP A N 1
ATOM 687 C CA . ASP A 1 86 ? 33.523 -3.219 -20.936 1.00 67.50 86 ASP A CA 1
ATOM 688 C C . ASP A 1 86 ? 33.125 -3.885 -22.261 1.00 67.50 86 ASP A C 1
ATOM 690 O O . ASP A 1 86 ? 33.322 -5.085 -22.478 1.00 67.50 86 ASP A O 1
ATOM 694 N N . SER A 1 87 ? 32.641 -3.077 -23.206 1.00 60.34 87 SER A N 1
ATOM 695 C CA . SER A 1 87 ? 32.256 -3.512 -24.558 1.00 60.34 87 SER A CA 1
ATOM 696 C C . SER A 1 87 ? 33.420 -4.102 -25.376 1.00 60.34 87 SER A C 1
ATOM 698 O O . SER A 1 87 ? 33.201 -4.722 -26.419 1.00 60.34 87 SER A O 1
ATOM 700 N N . CYS A 1 88 ? 34.663 -3.959 -24.900 1.00 57.22 88 CYS A N 1
ATOM 701 C CA . CYS A 1 88 ? 35.866 -4.538 -25.501 1.00 57.22 88 CYS A CA 1
ATOM 702 C C . CYS A 1 88 ? 36.039 -6.046 -25.241 1.00 57.22 88 CYS A C 1
ATOM 704 O O . CYS A 1 88 ? 36.814 -6.687 -25.952 1.00 57.22 88 CYS A O 1
ATOM 706 N N . CYS A 1 89 ? 35.297 -6.648 -24.304 1.00 54.56 89 CYS A N 1
ATOM 707 C CA . CYS A 1 89 ? 35.341 -8.094 -24.037 1.00 54.56 89 CYS A CA 1
ATOM 708 C C . CYS A 1 89 ? 34.496 -8.935 -25.021 1.00 54.56 89 CYS A C 1
ATOM 710 O O . CYS A 1 89 ? 34.195 -10.095 -24.759 1.00 54.56 89 CYS A O 1
ATOM 712 N N . ASN A 1 90 ? 34.145 -8.378 -26.187 1.00 50.81 90 ASN A N 1
ATOM 713 C CA . ASN A 1 90 ? 33.327 -8.993 -27.241 1.00 50.81 90 ASN A CA 1
ATOM 714 C C . ASN A 1 90 ? 34.061 -10.071 -28.064 1.00 50.81 90 ASN A C 1
ATOM 716 O O . ASN A 1 90 ? 34.050 -10.070 -29.297 1.00 50.81 90 ASN A O 1
ATOM 720 N N . LYS A 1 91 ? 34.680 -11.041 -27.397 1.00 50.22 91 LYS A N 1
ATOM 721 C CA . LYS A 1 91 ? 34.985 -12.324 -28.028 1.00 50.22 91 LYS A CA 1
ATOM 722 C C . LYS A 1 91 ? 34.171 -13.375 -27.290 1.00 50.22 91 LYS A C 1
ATOM 724 O O . LYS A 1 91 ? 34.518 -13.727 -26.179 1.00 50.22 91 LYS A O 1
ATOM 729 N N . THR A 1 92 ? 33.101 -13.817 -27.956 1.00 51.22 92 THR A N 1
ATOM 730 C CA . THR A 1 92 ? 32.213 -14.950 -27.629 1.00 51.22 92 THR A CA 1
ATOM 731 C C . THR A 1 92 ? 31.105 -14.751 -26.591 1.00 51.22 92 THR A C 1
ATOM 733 O O . THR A 1 92 ? 31.012 -15.551 -25.670 1.00 51.22 92 THR A O 1
ATOM 736 N N . ASP A 1 93 ? 30.176 -13.806 -26.789 1.00 51.03 93 ASP A N 1
ATOM 737 C CA . ASP A 1 93 ? 28.875 -13.905 -26.100 1.00 51.03 93 ASP A CA 1
ATOM 738 C C . ASP A 1 93 ? 27.678 -13.578 -27.011 1.00 51.03 93 ASP A C 1
ATOM 740 O O . ASP A 1 93 ? 27.179 -12.451 -27.085 1.00 51.03 93 ASP A O 1
ATOM 744 N N . GLN A 1 94 ? 27.207 -14.611 -27.725 1.00 53.25 94 GLN A N 1
ATOM 745 C CA . GLN A 1 94 ? 25.977 -14.603 -28.540 1.00 53.25 94 GLN A CA 1
ATOM 746 C C . GLN A 1 94 ? 24.706 -14.359 -27.703 1.00 53.25 94 GLN A C 1
ATOM 748 O O . GLN A 1 94 ? 23.650 -14.040 -28.239 1.00 53.25 94 GLN A O 1
ATOM 753 N N . THR A 1 95 ? 24.788 -14.496 -26.381 1.00 52.56 95 THR A N 1
ATOM 754 C CA . THR A 1 95 ? 23.677 -14.282 -25.444 1.00 52.56 95 THR A CA 1
ATOM 755 C C . THR A 1 95 ? 23.285 -12.806 -25.325 1.00 52.56 95 THR A C 1
ATOM 757 O O . THR A 1 95 ? 22.102 -12.504 -25.150 1.00 52.56 95 THR A O 1
ATOM 760 N N . SER A 1 96 ? 24.249 -11.891 -25.487 1.00 52.00 96 SER A N 1
ATOM 761 C CA . SER A 1 96 ? 24.058 -10.445 -25.327 1.00 52.00 96 SER A CA 1
ATOM 762 C C . SER A 1 96 ? 23.384 -9.763 -26.523 1.00 52.00 96 SER A C 1
ATOM 764 O O . SER A 1 96 ? 22.847 -8.672 -26.366 1.00 52.00 96 SER A O 1
ATOM 766 N N . SER A 1 97 ? 23.429 -10.334 -27.735 1.00 56.19 97 SER A N 1
ATOM 767 C CA . SER A 1 97 ? 22.819 -9.724 -28.935 1.00 56.19 97 SER A CA 1
ATOM 768 C C . SER A 1 97 ? 21.302 -9.872 -28.995 1.00 56.19 97 SER A C 1
ATOM 770 O O . SER A 1 97 ? 20.676 -9.172 -29.765 1.00 56.19 97 SER A O 1
ATOM 772 N N . LEU A 1 98 ? 20.715 -10.733 -28.165 1.00 59.94 98 LEU A N 1
ATOM 773 C CA . LEU A 1 98 ? 19.307 -11.132 -28.244 1.00 59.94 98 LEU A CA 1
ATOM 774 C C . LEU A 1 98 ? 18.374 -10.311 -27.326 1.00 59.94 98 LEU A C 1
ATOM 776 O O . LEU A 1 98 ? 17.222 -10.690 -27.124 1.00 59.94 98 LEU A O 1
ATOM 780 N N . ILE A 1 99 ? 18.872 -9.252 -26.679 1.00 66.69 99 ILE A N 1
ATOM 781 C CA . ILE A 1 99 ? 18.097 -8.439 -25.725 1.00 66.69 99 ILE A CA 1
ATOM 782 C C . ILE A 1 99 ? 17.145 -7.521 -26.497 1.00 66.69 99 ILE A C 1
ATOM 784 O O . ILE A 1 99 ? 17.575 -6.799 -27.388 1.00 66.69 99 ILE A O 1
ATOM 788 N N . ASN A 1 100 ? 15.862 -7.540 -26.131 1.00 66.31 100 ASN A N 1
ATOM 789 C CA . ASN A 1 100 ? 14.752 -6.828 -26.775 1.00 66.31 100 ASN A CA 1
ATOM 790 C C . ASN A 1 100 ? 14.516 -7.214 -28.248 1.00 66.31 100 ASN A C 1
ATOM 792 O O . ASN A 1 100 ? 13.724 -6.576 -28.942 1.00 66.31 100 ASN A O 1
ATOM 796 N N . GLU A 1 101 ? 15.143 -8.295 -28.723 1.00 71.62 101 GLU A N 1
ATOM 797 C CA . GLU A 1 101 ? 14.851 -8.869 -30.032 1.00 71.62 101 GLU A CA 1
ATOM 798 C C . GLU A 1 101 ? 13.579 -9.719 -29.971 1.00 71.62 101 GLU A C 1
ATOM 800 O O . GLU A 1 101 ? 13.299 -10.420 -28.991 1.00 71.62 101 GLU A O 1
ATOM 805 N N . SER A 1 102 ? 12.800 -9.639 -31.046 1.00 81.50 102 SER A N 1
ATOM 806 C CA . SER A 1 102 ? 11.602 -10.444 -31.249 1.00 81.50 102 SER A CA 1
ATOM 807 C C . SER A 1 102 ? 11.890 -11.523 -32.284 1.00 81.50 102 SER A C 1
ATOM 809 O O . SER A 1 102 ? 12.397 -11.215 -33.360 1.00 81.50 102 SER A O 1
ATOM 811 N N . CYS A 1 103 ? 11.562 -12.777 -31.983 1.00 84.56 103 CYS A N 1
ATOM 812 C CA . CYS A 1 103 ? 11.687 -13.887 -32.920 1.00 84.56 103 CYS A CA 1
ATOM 813 C C . CYS A 1 103 ? 10.320 -14.501 -33.224 1.00 84.56 103 CYS A C 1
ATOM 815 O O . CYS A 1 103 ? 9.500 -14.684 -32.326 1.00 84.56 103 CYS A O 1
ATOM 817 N N . ASP A 1 104 ? 10.076 -14.824 -34.494 1.00 86.69 104 ASP A N 1
ATOM 818 C CA . ASP A 1 104 ? 8.939 -15.657 -34.870 1.00 86.69 104 ASP A CA 1
ATOM 819 C C . ASP A 1 104 ? 9.296 -17.122 -34.621 1.00 86.69 104 ASP A C 1
ATOM 821 O O . ASP A 1 104 ? 10.171 -17.684 -35.279 1.00 86.69 104 ASP A O 1
ATOM 825 N N . VAL A 1 105 ? 8.643 -17.725 -33.634 1.00 86.75 105 VAL A N 1
ATOM 826 C CA . VAL A 1 105 ? 8.779 -19.148 -33.307 1.00 86.75 105 VAL A CA 1
ATOM 827 C C . VAL A 1 105 ? 7.673 -19.987 -33.946 1.00 86.75 105 VAL A C 1
ATOM 829 O O . VAL A 1 105 ? 7.506 -21.158 -33.600 1.00 86.75 105 VAL A O 1
ATOM 832 N N . SER A 1 106 ? 6.883 -19.410 -34.857 1.00 88.25 106 SER A N 1
ATOM 833 C CA . SER A 1 106 ? 5.889 -20.170 -35.600 1.00 88.25 106 SER A CA 1
ATOM 834 C C . SER A 1 106 ? 6.550 -21.120 -36.598 1.00 88.25 106 SER A C 1
ATOM 836 O O . SER A 1 106 ? 7.548 -20.822 -37.248 1.00 88.25 106 SER A O 1
ATOM 838 N N . SER A 1 107 ? 5.951 -22.297 -36.736 1.00 85.31 107 SER A N 1
ATOM 839 C CA . SER A 1 107 ? 6.222 -23.230 -37.832 1.00 85.31 107 SER A CA 1
ATOM 840 C C . SER A 1 107 ? 5.172 -23.128 -38.946 1.00 85.31 107 SER A C 1
ATOM 842 O O . SER A 1 107 ? 5.198 -23.905 -39.900 1.00 85.31 107 SER A O 1
ATOM 844 N N . SER A 1 108 ? 4.220 -22.199 -38.812 1.00 88.69 108 SER A N 1
ATOM 845 C CA . SER A 1 108 ? 3.083 -22.029 -39.713 1.00 88.69 108 SER A CA 1
ATOM 846 C C . SER A 1 108 ? 3.382 -20.960 -40.754 1.00 88.69 108 SER A C 1
ATOM 848 O O . SER A 1 108 ? 3.818 -19.867 -40.422 1.00 88.69 108 SER A O 1
ATOM 850 N N . SER A 1 109 ? 3.044 -21.226 -42.015 1.00 82.94 109 SER A N 1
ATOM 851 C CA . SER A 1 109 ? 3.094 -20.208 -43.071 1.00 82.94 109 SER A CA 1
ATOM 852 C C . SER A 1 109 ? 1.983 -19.157 -42.958 1.00 82.94 109 SER A C 1
ATOM 854 O O . SER A 1 109 ? 2.021 -18.155 -43.665 1.00 82.94 109 SER A O 1
ATOM 856 N N . ASN A 1 110 ? 0.967 -19.403 -42.122 1.00 83.69 110 ASN A N 1
ATOM 857 C CA . ASN A 1 110 ? -0.277 -18.625 -42.092 1.00 83.69 110 ASN A CA 1
ATOM 858 C C . ASN A 1 110 ? -0.481 -17.842 -40.788 1.00 83.69 110 ASN A C 1
ATOM 860 O O . ASN A 1 110 ? -1.450 -17.095 -40.678 1.00 83.69 110 ASN A O 1
ATOM 864 N N . GLY A 1 111 ? 0.373 -18.032 -39.783 1.00 78.44 111 GLY A N 1
ATOM 865 C CA . GLY A 1 111 ? 0.237 -17.359 -38.496 1.00 78.44 111 GLY A CA 1
ATOM 866 C C . GLY A 1 111 ? 1.590 -17.188 -37.835 1.00 78.44 111 GLY A C 1
ATOM 867 O O . GLY A 1 111 ? 2.375 -18.127 -37.824 1.00 78.44 111 GLY A O 1
ATOM 868 N N . VAL A 1 112 ? 1.827 -16.001 -37.285 1.00 89.31 112 VAL A N 1
ATOM 869 C CA . VAL A 1 112 ? 3.064 -15.653 -36.581 1.00 89.31 112 VA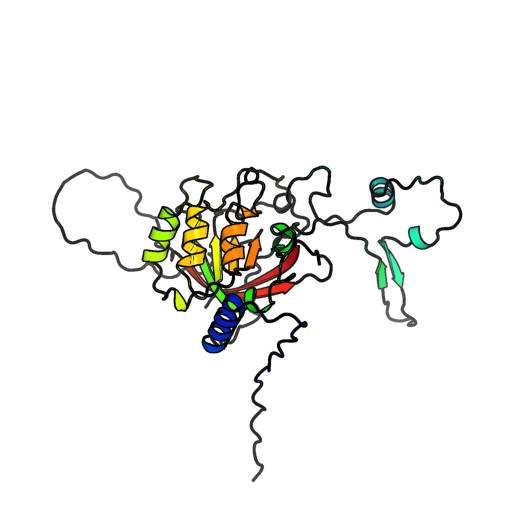L A CA 1
ATOM 870 C C . VAL A 1 112 ? 2.937 -15.957 -35.089 1.00 89.31 112 VAL A C 1
ATOM 872 O O . VAL A 1 112 ? 1.861 -15.814 -34.506 1.00 89.31 112 VAL A O 1
ATOM 875 N N . CYS A 1 113 ? 4.039 -16.353 -34.458 1.00 87.81 113 CYS A N 1
ATOM 876 C CA . CYS A 1 113 ? 4.153 -16.517 -33.013 1.00 87.81 113 CYS A CA 1
ATOM 877 C C . CYS A 1 113 ? 5.395 -15.752 -32.571 1.00 87.81 113 CYS A C 1
ATOM 879 O O . CYS A 1 113 ? 6.495 -16.291 -32.545 1.00 87.81 113 CYS A O 1
ATOM 881 N N . ILE A 1 114 ? 5.227 -14.464 -32.290 1.00 89.31 114 ILE A N 1
ATOM 882 C CA . ILE A 1 114 ? 6.348 -13.591 -31.957 1.00 89.31 114 ILE A CA 1
ATOM 883 C C . ILE A 1 114 ? 6.633 -13.670 -30.457 1.00 89.31 114 ILE A C 1
ATOM 885 O O . ILE A 1 114 ? 5.753 -13.402 -29.640 1.00 89.31 114 ILE A O 1
ATOM 889 N N . VAL A 1 115 ? 7.870 -14.007 -30.100 1.00 83.50 115 VAL A N 1
ATOM 890 C CA . VAL A 1 115 ? 8.375 -13.989 -28.725 1.00 83.50 115 VAL A CA 1
ATOM 891 C C . VAL A 1 115 ? 9.453 -12.922 -28.613 1.00 83.50 115 VAL A C 1
ATOM 893 O O . VAL A 1 115 ? 10.415 -12.928 -29.375 1.00 83.50 115 VAL A O 1
ATOM 896 N N . THR A 1 116 ? 9.312 -12.026 -27.640 1.00 81.00 116 THR A N 1
ATOM 897 C CA . THR A 1 116 ? 10.279 -10.954 -27.368 1.00 81.00 116 THR A CA 1
ATOM 898 C C . THR A 1 116 ? 11.011 -11.223 -26.063 1.00 81.00 116 THR A C 1
ATOM 900 O O . THR A 1 116 ? 10.387 -11.514 -25.040 1.00 81.00 116 THR A O 1
ATOM 903 N N . ARG A 1 117 ? 12.339 -11.097 -26.070 1.00 74.38 117 ARG A N 1
ATOM 904 C CA . ARG A 1 117 ? 13.142 -11.173 -24.844 1.00 74.38 117 ARG A CA 1
ATOM 905 C C . ARG A 1 117 ? 13.246 -9.791 -24.207 1.00 74.38 117 ARG A C 1
ATOM 907 O O . ARG A 1 117 ? 14.023 -8.981 -24.683 1.00 74.38 117 ARG A O 1
ATOM 914 N N . ASN A 1 118 ? 12.539 -9.542 -23.111 1.00 73.31 118 ASN A N 1
ATOM 915 C CA . ASN A 1 118 ? 12.616 -8.261 -22.400 1.00 73.31 118 ASN A CA 1
ATOM 916 C C . ASN A 1 118 ? 13.544 -8.349 -21.181 1.00 73.31 118 ASN A C 1
ATOM 918 O O . ASN A 1 118 ? 13.518 -9.347 -20.460 1.00 73.31 118 ASN A O 1
ATOM 922 N N . ILE A 1 119 ? 14.321 -7.292 -20.931 1.00 73.94 119 ILE A N 1
ATOM 923 C CA . ILE A 1 119 ? 15.018 -7.078 -19.655 1.00 73.94 119 ILE A CA 1
ATOM 924 C C . ILE A 1 119 ? 14.402 -5.861 -18.974 1.00 73.94 119 ILE A C 1
ATOM 926 O O . ILE A 1 119 ? 14.289 -4.793 -19.572 1.00 73.94 119 ILE A O 1
ATOM 930 N N . ILE A 1 120 ? 14.004 -6.045 -17.719 1.00 73.94 120 ILE A N 1
ATOM 931 C CA . ILE A 1 120 ? 13.430 -5.001 -16.876 1.00 73.94 120 ILE A CA 1
ATOM 932 C C . ILE A 1 120 ? 14.372 -4.813 -15.696 1.00 73.94 120 ILE A C 1
ATOM 934 O O . ILE A 1 120 ? 14.707 -5.778 -15.010 1.00 73.94 120 ILE A O 1
ATOM 938 N N . LEU A 1 121 ? 14.783 -3.571 -15.468 1.00 77.00 121 LEU A N 1
ATOM 939 C CA . LEU A 1 121 ? 15.498 -3.168 -14.267 1.00 77.00 121 LEU A CA 1
ATOM 940 C C . LEU A 1 121 ? 14.543 -2.327 -13.423 1.00 77.00 121 LEU A C 1
ATOM 942 O O . LEU A 1 121 ? 13.975 -1.361 -13.930 1.00 77.00 121 LEU A O 1
ATOM 946 N N . SER A 1 122 ? 14.321 -2.733 -12.176 1.00 77.50 122 SER A N 1
ATOM 947 C CA . SER A 1 122 ? 13.369 -2.103 -11.259 1.00 77.50 122 SER A CA 1
ATOM 948 C C . SER A 1 122 ? 13.887 -2.159 -9.830 1.00 77.50 122 SER A C 1
ATOM 950 O O . SER A 1 122 ? 14.558 -3.114 -9.444 1.00 77.50 122 SER A O 1
ATOM 952 N N . ASN A 1 123 ? 13.495 -1.170 -9.032 1.00 81.94 123 ASN A N 1
ATOM 953 C CA . ASN A 1 123 ? 13.555 -1.229 -7.576 1.00 81.94 123 ASN A CA 1
ATOM 954 C C . ASN A 1 123 ? 12.374 -2.078 -7.047 1.00 81.94 123 ASN A C 1
ATOM 956 O O . ASN A 1 123 ? 11.292 -2.064 -7.640 1.00 81.94 123 ASN A O 1
ATOM 960 N N . SER A 1 124 ? 12.578 -2.828 -5.961 1.00 87.62 124 SER A N 1
ATOM 961 C CA . SER A 1 124 ? 11.558 -3.620 -5.253 1.00 87.62 124 SER A CA 1
ATOM 962 C C . SER A 1 124 ? 10.393 -2.763 -4.740 1.00 87.62 124 SER A C 1
ATOM 964 O O . SER A 1 124 ? 9.256 -3.233 -4.755 1.00 87.62 124 SER A O 1
ATOM 966 N N . HIS A 1 125 ? 10.648 -1.495 -4.404 1.00 91.69 125 HIS A N 1
ATOM 967 C CA . HIS A 1 125 ? 9.661 -0.518 -3.921 1.00 91.69 125 HIS A CA 1
ATOM 968 C C . HIS A 1 125 ? 9.118 0.424 -5.015 1.00 91.69 125 HIS A C 1
ATOM 970 O O . HIS A 1 125 ? 8.487 1.438 -4.717 1.00 91.69 125 HIS A O 1
ATOM 976 N N . ALA A 1 126 ? 9.380 0.139 -6.297 1.00 90.69 126 ALA A N 1
ATOM 977 C CA . ALA A 1 126 ? 8.865 0.962 -7.389 1.00 90.69 126 ALA A CA 1
ATOM 978 C C . ALA A 1 126 ? 7.366 0.723 -7.626 1.00 90.69 126 ALA A C 1
ATOM 980 O O . ALA A 1 126 ? 6.927 -0.423 -7.759 1.00 90.69 126 ALA A O 1
ATOM 981 N N . GLY A 1 127 ? 6.593 1.805 -7.751 1.00 93.56 127 GLY A N 1
ATOM 982 C CA . GLY A 1 127 ? 5.146 1.751 -7.973 1.00 93.56 127 GLY A CA 1
ATOM 983 C C . GLY A 1 127 ? 4.393 1.182 -6.772 1.00 93.56 127 GLY A C 1
ATOM 984 O O . GLY A 1 127 ? 4.881 1.232 -5.641 1.00 93.56 127 GLY A O 1
ATOM 985 N N . THR A 1 128 ? 3.192 0.646 -7.006 1.00 97.12 128 THR A N 1
ATOM 986 C CA . THR A 1 128 ? 2.426 -0.031 -5.946 1.00 97.12 128 THR A CA 1
ATOM 987 C C . THR A 1 128 ? 3.111 -1.322 -5.522 1.00 97.12 128 THR A C 1
ATOM 989 O O . THR A 1 128 ? 3.330 -2.228 -6.333 1.00 97.12 128 THR A O 1
ATOM 992 N N . HIS A 1 129 ? 3.408 -1.434 -4.233 1.00 96.81 129 HIS A N 1
ATOM 993 C CA . HIS A 1 129 ? 4.149 -2.563 -3.690 1.00 96.81 129 HIS A CA 1
ATOM 994 C C . HIS A 1 129 ? 3.729 -2.882 -2.257 1.00 96.81 129 HIS A C 1
ATOM 996 O O . HIS A 1 129 ? 3.141 -2.065 -1.549 1.00 96.81 129 HIS A O 1
ATOM 1002 N N . ALA A 1 130 ? 4.026 -4.115 -1.867 1.00 97.44 130 ALA A N 1
ATOM 1003 C CA . ALA A 1 130 ? 3.776 -4.671 -0.555 1.00 97.44 130 ALA A CA 1
ATOM 1004 C C . ALA A 1 130 ? 5.100 -4.938 0.159 1.00 97.44 130 ALA A C 1
ATOM 1006 O O . ALA A 1 130 ? 5.828 -5.869 -0.216 1.00 97.44 130 ALA A O 1
ATOM 1007 N N . ASP A 1 131 ? 5.371 -4.182 1.217 1.00 96.56 131 ASP A N 1
ATOM 1008 C CA . ASP A 1 131 ? 6.574 -4.382 2.016 1.00 96.56 131 ASP A CA 1
ATOM 1009 C C . ASP A 1 131 ? 6.560 -5.739 2.700 1.00 96.56 131 ASP A C 1
ATOM 1011 O O . ASP A 1 131 ? 5.533 -6.231 3.185 1.00 96.56 131 ASP A O 1
ATOM 1015 N N . GLN A 1 132 ? 7.738 -6.339 2.746 1.00 94.88 132 GLN A N 1
ATOM 1016 C CA . GLN A 1 132 ? 8.013 -7.592 3.412 1.00 94.88 132 GLN A CA 1
ATOM 1017 C C . GLN A 1 132 ? 8.891 -7.353 4.642 1.00 94.88 132 GLN A C 1
ATOM 1019 O O . GLN A 1 132 ? 9.647 -6.383 4.708 1.00 94.88 132 GLN A O 1
ATOM 1024 N N . PRO A 1 133 ? 8.848 -8.260 5.632 1.00 93.19 133 PRO A N 1
ATOM 1025 C CA . PRO A 1 133 ? 9.574 -8.097 6.885 1.00 93.19 133 PRO A CA 1
ATOM 1026 C C . PRO A 1 133 ? 11.062 -7.784 6.755 1.00 93.19 133 PRO A C 1
ATOM 1028 O O . PRO A 1 133 ? 11.599 -7.052 7.581 1.00 93.19 133 PRO A O 1
ATOM 1031 N N . LYS A 1 134 ? 11.733 -8.308 5.722 1.00 92.44 134 LYS A N 1
ATOM 1032 C CA . LYS A 1 134 ? 13.164 -8.081 5.494 1.00 92.44 134 LYS A CA 1
ATOM 1033 C C . LYS A 1 134 ? 13.515 -6.607 5.261 1.00 92.44 134 LYS A C 1
ATOM 1035 O O . LYS A 1 134 ? 14.659 -6.229 5.502 1.00 92.44 134 LYS A O 1
ATOM 1040 N N . HIS A 1 135 ? 12.550 -5.791 4.827 1.00 91.25 135 HIS A N 1
ATOM 1041 C CA . HIS A 1 135 ? 12.728 -4.357 4.604 1.00 91.25 135 HIS A CA 1
ATOM 1042 C C . HIS A 1 135 ? 13.073 -3.597 5.892 1.00 91.25 135 HIS A C 1
ATOM 1044 O O . HIS A 1 135 ? 13.923 -2.710 5.891 1.00 91.25 135 HIS A O 1
ATOM 1050 N N . PHE A 1 136 ? 12.456 -3.973 7.014 1.00 90.75 136 PHE A N 1
ATOM 1051 C CA . PHE A 1 136 ? 12.589 -3.258 8.288 1.00 90.75 136 PHE A CA 1
ATOM 1052 C C . PHE A 1 136 ? 13.154 -4.119 9.425 1.00 90.75 136 PHE A C 1
ATOM 1054 O O . PHE A 1 136 ? 13.656 -3.580 10.404 1.00 90.75 136 PHE A O 1
ATOM 1061 N N . GLU A 1 137 ? 13.135 -5.446 9.318 1.00 90.12 137 GLU A N 1
ATOM 1062 C CA . GLU A 1 137 ? 13.685 -6.364 10.315 1.00 90.12 137 GLU A CA 1
ATOM 1063 C C . GLU A 1 137 ? 14.877 -7.134 9.735 1.00 90.12 137 GLU A C 1
ATOM 1065 O O . GLU A 1 137 ? 14.787 -7.793 8.699 1.00 90.12 137 GLU A O 1
ATOM 1070 N N . LYS A 1 138 ? 16.015 -7.095 10.435 1.00 87.94 138 LYS A N 1
ATOM 1071 C CA . LYS A 1 138 ? 17.266 -7.705 9.961 1.00 87.94 138 LYS A CA 1
ATOM 1072 C C . LYS A 1 138 ? 17.155 -9.231 9.881 1.00 87.94 138 LYS A C 1
ATOM 1074 O O . LYS A 1 138 ? 17.661 -9.847 8.932 1.00 87.94 138 LYS A O 1
ATOM 1079 N N . SER A 1 139 ? 16.482 -9.821 10.870 1.00 87.56 139 SER A N 1
ATOM 1080 C CA . SER A 1 139 ? 16.347 -11.271 11.041 1.00 87.56 139 SER A CA 1
ATOM 1081 C C . SER A 1 139 ? 14.903 -11.646 11.393 1.00 87.56 139 SER A C 1
ATOM 1083 O O . SER A 1 139 ? 14.620 -12.021 12.536 1.00 87.56 139 SER A O 1
ATOM 1085 N N . PRO A 1 140 ? 13.961 -11.520 10.445 1.00 82.44 140 PRO A N 1
ATOM 1086 C CA . PRO A 1 140 ? 12.558 -11.726 10.745 1.00 82.44 140 PRO A CA 1
ATOM 1087 C C . PRO A 1 140 ? 12.274 -13.212 10.980 1.00 82.44 140 PRO A C 1
ATOM 1089 O O . PRO A 1 140 ? 12.722 -14.078 10.238 1.00 82.44 140 PRO A O 1
ATOM 1092 N N . ILE A 1 141 ? 11.482 -13.509 12.013 1.00 75.62 141 ILE A N 1
ATOM 1093 C CA . ILE A 1 141 ? 11.057 -14.885 12.341 1.00 75.62 141 ILE A CA 1
ATOM 1094 C C . ILE A 1 141 ? 10.164 -15.476 11.231 1.00 75.62 141 ILE A C 1
ATOM 1096 O O . ILE A 1 141 ? 10.099 -16.689 11.051 1.00 75.62 141 ILE A O 1
ATOM 1100 N N . ILE A 1 142 ? 9.458 -14.610 10.501 1.00 75.69 142 ILE A N 1
ATOM 1101 C CA . ILE A 1 142 ? 8.638 -14.946 9.338 1.00 75.69 142 ILE A CA 1
ATOM 1102 C C . ILE A 1 142 ? 9.129 -14.073 8.192 1.00 75.69 142 ILE A C 1
ATOM 1104 O O . ILE A 1 142 ? 9.091 -12.852 8.306 1.00 75.69 142 ILE A O 1
ATOM 1108 N N . GLU A 1 143 ? 9.566 -14.692 7.101 1.00 75.25 143 GLU A N 1
ATOM 1109 C CA . GLU A 1 143 ? 10.187 -13.972 5.984 1.00 75.25 143 GLU A CA 1
ATOM 1110 C C . GLU A 1 143 ? 9.179 -13.247 5.088 1.00 75.25 143 GLU A C 1
ATOM 1112 O O . GLU A 1 143 ? 9.554 -12.292 4.419 1.00 75.25 143 GLU A O 1
ATOM 1117 N N . LYS A 1 144 ? 7.911 -13.687 5.059 1.00 86.25 144 LYS A N 1
ATOM 1118 C CA . LYS A 1 144 ? 6.885 -13.148 4.153 1.00 86.25 144 LYS A CA 1
ATOM 1119 C C . LYS A 1 144 ? 5.523 -13.043 4.819 1.00 86.25 144 LYS A C 1
ATOM 1121 O O . LYS A 1 144 ? 5.131 -13.918 5.594 1.00 86.25 144 LYS A O 1
ATOM 1126 N N . PHE A 1 145 ? 4.778 -12.001 4.477 1.00 91.44 145 PHE A N 1
ATOM 1127 C CA . PHE A 1 145 ? 3.375 -11.891 4.866 1.00 91.44 145 PHE A CA 1
ATOM 1128 C C . PHE A 1 145 ? 2.494 -12.868 4.076 1.00 91.44 145 PHE A C 1
ATOM 1130 O O . PHE A 1 145 ? 2.815 -13.278 2.959 1.00 91.44 145 PHE A O 1
ATOM 1137 N N . HIS A 1 146 ? 1.358 -13.253 4.661 1.00 90.44 146 HIS A N 1
ATOM 1138 C CA . HIS A 1 146 ? 0.423 -14.176 4.021 1.00 90.44 146 HIS A CA 1
ATOM 1139 C C . HIS A 1 146 ? -0.467 -13.436 3.012 1.00 90.44 146 HIS A C 1
ATOM 1141 O O . HIS A 1 146 ? -0.962 -12.348 3.297 1.00 90.44 146 HIS A O 1
ATOM 1147 N N . THR A 1 147 ? -0.766 -14.050 1.864 1.00 89.06 147 THR A N 1
ATOM 1148 C CA . THR A 1 147 ? -1.598 -13.457 0.791 1.00 89.06 147 THR A CA 1
ATOM 1149 C C . THR A 1 147 ? -2.975 -12.990 1.276 1.00 89.06 147 THR A C 1
ATOM 1151 O O . THR A 1 147 ? -3.472 -11.959 0.824 1.00 89.06 147 THR A O 1
ATOM 1154 N N . ILE A 1 148 ? -3.570 -13.712 2.235 1.00 91.31 148 ILE A N 1
ATOM 1155 C CA . ILE A 1 148 ? -4.824 -13.324 2.909 1.00 91.31 148 ILE A CA 1
ATOM 1156 C C . ILE A 1 148 ? -4.729 -11.913 3.489 1.00 91.31 148 ILE A C 1
ATOM 1158 O O . ILE A 1 148 ? -5.701 -11.182 3.390 1.00 91.31 148 ILE A O 1
ATOM 1162 N N . GLN A 1 149 ? -3.594 -11.466 4.032 1.00 95.62 149 GLN A N 1
ATOM 1163 C CA . GLN A 1 149 ? -3.483 -10.109 4.589 1.00 95.62 149 GLN A CA 1
ATOM 1164 C C . GLN A 1 149 ? -3.795 -9.028 3.550 1.00 95.62 149 GLN A C 1
ATOM 1166 O O . GLN A 1 149 ? -4.383 -8.007 3.890 1.00 95.62 149 GLN A O 1
ATOM 1171 N N . TYR A 1 150 ? -3.524 -9.305 2.276 1.00 97.00 150 TYR A N 1
ATOM 1172 C CA . TYR A 1 150 ? -3.704 -8.368 1.174 1.00 97.00 150 TYR A CA 1
ATOM 1173 C C . TYR A 1 150 ? -5.048 -8.485 0.448 1.00 97.00 150 TYR A C 1
ATOM 1175 O O . TYR A 1 150 ? -5.315 -7.691 -0.445 1.00 97.00 150 TYR A O 1
ATOM 1183 N N . ASN A 1 151 ? -5.898 -9.452 0.809 1.00 95.19 151 ASN A N 1
ATOM 1184 C CA . ASN A 1 151 ? -7.144 -9.727 0.092 1.00 95.19 151 ASN A CA 1
ATOM 1185 C C . ASN A 1 151 ? -8.336 -9.850 1.048 1.00 95.19 151 ASN A C 1
ATOM 1187 O O . ASN A 1 151 ? -8.310 -10.674 1.961 1.00 95.19 151 ASN A O 1
ATOM 1191 N N . GLY A 1 152 ? -9.389 -9.064 0.827 1.00 94.44 152 GLY A N 1
ATOM 1192 C CA . GLY A 1 152 ? -10.648 -9.153 1.563 1.00 94.44 152 GLY A CA 1
ATOM 1193 C C . GLY A 1 152 ? -11.249 -7.808 1.949 1.00 94.44 152 GLY A C 1
ATOM 1194 O O . GLY A 1 152 ? -10.814 -6.763 1.468 1.00 94.44 152 GLY A O 1
ATOM 1195 N N . ASP A 1 153 ? -12.230 -7.852 2.854 1.00 95.06 153 ASP A N 1
ATOM 1196 C CA . ASP A 1 153 ? -12.925 -6.671 3.377 1.00 95.06 153 ASP A CA 1
ATOM 1197 C C . ASP A 1 153 ? -11.939 -5.585 3.826 1.00 95.06 153 ASP A C 1
ATOM 1199 O O . ASP A 1 153 ? -10.964 -5.855 4.545 1.00 95.06 153 ASP A O 1
ATOM 1203 N N . CYS A 1 154 ? -12.197 -4.358 3.380 1.00 96.50 154 CYS A N 1
ATOM 1204 C CA . CYS A 1 154 ? -11.420 -3.179 3.712 1.00 96.50 154 CYS A CA 1
ATOM 1205 C C . CYS A 1 154 ? -12.300 -1.934 3.841 1.00 96.50 154 CYS A C 1
ATOM 1207 O O . CYS A 1 154 ? -13.443 -1.872 3.370 1.00 96.50 154 CYS A O 1
ATOM 1209 N N . ILE A 1 155 ? -11.722 -0.918 4.473 1.00 96.69 155 ILE A N 1
ATOM 1210 C CA . ILE A 1 155 ? -12.217 0.450 4.413 1.00 96.69 155 ILE A CA 1
ATOM 1211 C C . ILE A 1 155 ? -11.155 1.358 3.803 1.00 96.69 155 ILE A C 1
ATOM 1213 O O . ILE A 1 155 ? -9.972 1.228 4.110 1.00 96.69 155 ILE A O 1
ATOM 1217 N N . ILE A 1 156 ? -11.586 2.289 2.959 1.00 97.69 156 ILE A N 1
ATOM 1218 C CA . ILE A 1 156 ? -10.773 3.418 2.512 1.00 97.69 156 ILE A CA 1
ATOM 1219 C C . ILE A 1 156 ? -11.216 4.628 3.317 1.00 97.69 156 ILE A C 1
ATOM 1221 O O . ILE A 1 156 ? -12.379 5.010 3.227 1.00 97.69 156 ILE A O 1
ATOM 1225 N N . VAL A 1 157 ? -10.318 5.198 4.109 1.00 96.81 157 VAL A N 1
ATOM 1226 C CA . VAL A 1 157 ? -10.553 6.367 4.957 1.00 96.81 157 VAL A CA 1
ATOM 1227 C C . VAL A 1 157 ? -10.062 7.613 4.225 1.00 96.81 157 VAL A C 1
ATOM 1229 O O . VAL A 1 157 ? -8.908 7.668 3.802 1.00 96.81 157 VAL A O 1
ATOM 1232 N N . MET A 1 158 ? -10.946 8.597 4.081 1.00 94.62 158 MET A N 1
ATOM 1233 C CA . MET A 1 158 ? -10.710 9.824 3.321 1.00 94.62 158 MET A CA 1
ATOM 1234 C C . MET A 1 158 ? -10.148 10.912 4.244 1.00 94.62 158 MET A C 1
ATOM 1236 O O . MET A 1 158 ? -10.874 11.462 5.075 1.00 94.62 158 MET A O 1
ATOM 1240 N N . LEU A 1 159 ? -8.846 11.194 4.145 1.00 94.81 159 LEU A N 1
ATOM 1241 C CA . LEU A 1 159 ? -8.134 12.167 4.986 1.00 94.81 159 LEU A CA 1
ATOM 1242 C C . LEU A 1 159 ? -7.729 13.431 4.220 1.00 94.81 159 LEU A C 1
ATOM 1244 O O . LEU A 1 159 ? -7.382 14.435 4.841 1.00 94.81 159 LEU A O 1
ATOM 1248 N N . GLU A 1 160 ? -7.788 13.423 2.889 1.00 92.31 160 GLU A N 1
ATOM 1249 C CA . GLU A 1 160 ? -7.266 14.481 2.016 1.00 92.31 160 GLU A CA 1
ATOM 1250 C C . GLU A 1 160 ? -7.861 15.875 2.285 1.00 92.31 160 GLU A C 1
ATOM 1252 O O . GLU A 1 160 ? -7.214 16.895 2.039 1.00 92.31 160 GLU A O 1
ATOM 1257 N N . HIS A 1 161 ? -9.080 15.942 2.826 1.00 89.31 161 HIS A N 1
ATOM 1258 C CA . HIS A 1 161 ? -9.734 17.192 3.226 1.00 89.31 161 HIS A CA 1
ATOM 1259 C C . HIS A 1 161 ? -9.503 17.581 4.692 1.00 89.31 161 HIS A C 1
ATOM 1261 O O . HIS A 1 161 ? -9.755 18.727 5.052 1.00 89.31 161 HIS A O 1
ATOM 1267 N N . LEU A 1 162 ? -9.029 16.655 5.525 1.00 91.06 162 LEU A N 1
ATOM 1268 C CA . LEU A 1 162 ? -8.845 16.851 6.966 1.00 91.06 162 LEU A CA 1
ATOM 1269 C C . LEU A 1 162 ? -7.411 17.234 7.338 1.00 91.06 162 LEU A C 1
ATOM 1271 O O . LEU A 1 162 ? -7.174 17.769 8.418 1.00 91.06 162 LEU A O 1
ATOM 1275 N N . LEU A 1 163 ? -6.457 16.964 6.447 1.00 90.38 163 LEU A N 1
ATOM 1276 C CA . LEU A 1 163 ? -5.039 17.194 6.700 1.00 90.38 163 LEU A CA 1
ATOM 1277 C C . LEU A 1 163 ? -4.658 18.678 6.781 1.00 90.38 163 LEU A C 1
ATOM 1279 O O . LEU A 1 163 ? -3.659 18.986 7.419 1.00 90.38 163 LEU A O 1
ATOM 1283 N N . ASN A 1 164 ? -5.442 19.602 6.206 1.00 85.62 164 ASN A N 1
ATOM 1284 C CA . ASN A 1 164 ? -5.178 21.053 6.250 1.00 85.62 164 ASN A CA 1
ATOM 1285 C C . ASN A 1 164 ? -3.707 21.407 5.933 1.00 85.62 164 ASN A C 1
ATOM 1287 O O . ASN A 1 164 ? -3.044 22.082 6.716 1.00 85.62 164 ASN A O 1
ATOM 1291 N N . ASP A 1 165 ? -3.190 20.886 4.818 1.00 86.19 165 ASP A N 1
ATOM 1292 C CA . ASP A 1 165 ? -1.794 21.014 4.359 1.00 86.19 165 ASP A CA 1
ATOM 1293 C C . ASP A 1 165 ? -0.727 20.323 5.239 1.00 86.19 165 ASP A C 1
ATOM 1295 O O . ASP A 1 165 ? 0.455 20.325 4.896 1.00 86.19 165 ASP A O 1
ATOM 1299 N N . SER A 1 166 ? -1.116 19.658 6.333 1.00 94.00 166 SER A N 1
ATOM 1300 C CA . SER A 1 166 ? -0.220 18.788 7.100 1.00 94.00 166 SER A CA 1
ATOM 1301 C C . SER A 1 166 ? 0.167 17.549 6.294 1.00 94.00 166 SER A C 1
ATOM 1303 O O . SER A 1 166 ? -0.683 16.827 5.773 1.00 94.00 166 SER A O 1
ATOM 1305 N N . LEU A 1 167 ? 1.462 17.236 6.279 1.00 96.19 167 LEU A N 1
ATOM 1306 C CA . LEU A 1 167 ? 1.980 15.966 5.767 1.00 96.19 167 LEU A CA 1
ATOM 1307 C C . LEU A 1 167 ? 2.036 14.880 6.846 1.00 96.19 167 LEU A C 1
ATOM 1309 O O . LEU A 1 167 ? 2.324 13.731 6.543 1.00 96.19 167 LEU A O 1
ATOM 1313 N N . THR A 1 168 ? 1.752 15.202 8.104 1.00 98.06 168 THR A N 1
ATOM 1314 C CA . THR A 1 168 ? 1.746 14.204 9.175 1.00 98.06 168 THR A CA 1
ATOM 1315 C C . THR A 1 168 ? 0.314 13.873 9.570 1.00 98.06 168 THR A C 1
ATOM 1317 O O . THR A 1 168 ? -0.442 14.739 10.017 1.00 98.06 168 THR A O 1
ATOM 1320 N N . ILE A 1 169 ? -0.034 12.595 9.451 1.00 98.56 169 ILE A N 1
ATOM 1321 C CA . ILE A 1 169 ? -1.259 12.012 9.987 1.00 98.56 169 ILE A CA 1
ATOM 1322 C C . ILE A 1 169 ? -1.033 11.789 11.483 1.00 98.56 169 ILE A C 1
ATOM 1324 O O . ILE A 1 169 ? -0.305 10.880 11.891 1.00 98.56 169 ILE A O 1
ATOM 1328 N N . SER A 1 170 ? -1.618 12.656 12.307 1.00 98.44 170 SER A N 1
ATOM 1329 C CA . SER A 1 170 ? -1.488 12.584 13.761 1.00 98.44 170 SER A CA 1
ATOM 1330 C C . SER A 1 170 ? -2.429 11.544 14.371 1.00 98.44 170 SER A C 1
ATOM 1332 O O . SER A 1 170 ? -3.460 11.180 13.798 1.00 98.44 170 SER A O 1
ATOM 1334 N N . LYS A 1 171 ? -2.099 11.101 15.588 1.00 98.31 171 LYS A N 1
ATOM 1335 C CA . LYS A 1 171 ? -2.982 10.249 16.390 1.00 98.31 171 LYS A CA 1
ATOM 1336 C C . LYS A 1 171 ? -4.359 10.894 16.600 1.00 98.31 171 LYS A C 1
ATOM 1338 O O . LYS A 1 171 ? -5.364 10.221 16.423 1.00 98.31 171 LYS A O 1
ATOM 1343 N N . GLU A 1 172 ? -4.396 12.184 16.936 1.00 97.75 172 GLU A N 1
ATOM 1344 C CA . GLU A 1 172 ? -5.639 12.927 17.191 1.00 97.75 172 GLU A CA 1
ATOM 1345 C C . GLU A 1 172 ? -6.556 12.949 15.961 1.00 97.75 172 GLU A C 1
ATOM 1347 O O . GLU A 1 172 ? -7.760 12.720 16.081 1.00 97.75 172 GLU A O 1
ATOM 1352 N N . LEU A 1 173 ? -5.986 13.160 14.767 1.00 96.56 173 LEU A N 1
ATOM 1353 C CA . LEU A 1 173 ? -6.737 13.113 13.514 1.00 96.56 173 LEU A CA 1
ATOM 1354 C C . LEU A 1 173 ? -7.376 11.733 13.313 1.00 96.56 173 LEU A C 1
ATOM 1356 O O . LEU A 1 173 ? -8.570 11.642 13.037 1.00 96.56 173 LEU A O 1
ATOM 1360 N N . ILE A 1 174 ? -6.596 10.663 13.484 1.00 97.06 174 ILE A N 1
ATOM 1361 C CA . ILE A 1 174 ? -7.088 9.288 13.346 1.00 97.06 174 ILE A CA 1
ATOM 1362 C C . ILE A 1 174 ? -8.164 8.977 14.393 1.00 97.06 174 ILE A C 1
ATOM 1364 O O . ILE A 1 174 ? -9.223 8.465 14.037 1.00 97.06 174 ILE A O 1
ATOM 1368 N N . GLU A 1 175 ? -7.943 9.317 15.662 1.00 96.06 175 GLU A N 1
ATOM 1369 C CA . GLU A 1 175 ? -8.929 9.120 16.730 1.00 96.06 175 GLU A CA 1
ATOM 1370 C C . GLU A 1 175 ? -10.257 9.806 16.404 1.00 96.06 175 GLU A C 1
ATOM 1372 O O . GLU A 1 175 ? -11.310 9.173 16.485 1.00 96.06 175 GLU A O 1
ATOM 1377 N N . ASN A 1 176 ? -10.208 11.068 15.975 1.00 93.19 176 ASN A N 1
ATOM 1378 C CA . ASN A 1 176 ? -11.394 11.828 15.597 1.00 93.19 176 ASN A CA 1
ATOM 1379 C C . ASN A 1 176 ? -12.123 11.183 14.407 1.00 93.19 176 ASN A C 1
ATOM 1381 O O . ASN A 1 176 ? -13.332 10.956 14.463 1.00 93.19 176 ASN A O 1
ATOM 1385 N N . VAL A 1 177 ? -11.401 10.802 13.350 1.00 92.62 177 VAL A N 1
ATOM 1386 C CA . VAL A 1 177 ? -12.008 10.153 12.178 1.00 92.62 177 VAL A CA 1
ATOM 1387 C C . VAL A 1 177 ? -12.711 8.854 12.565 1.00 92.62 177 VAL A C 1
ATOM 1389 O O . VAL A 1 177 ? -13.873 8.653 12.212 1.00 92.62 177 VAL A O 1
ATOM 1392 N N . PHE A 1 178 ? -12.054 7.991 13.340 1.00 93.44 178 PHE A N 1
ATOM 1393 C CA . PHE A 1 178 ? -12.614 6.692 13.705 1.00 93.44 178 PHE A CA 1
ATOM 1394 C C . PHE A 1 178 ? -13.747 6.763 14.734 1.00 93.44 178 PHE A C 1
ATOM 1396 O O . PHE A 1 178 ? -14.560 5.843 14.771 1.00 93.44 178 PHE A O 1
ATOM 1403 N N . GLN A 1 179 ? -13.890 7.854 15.497 1.00 91.19 179 GLN A N 1
ATOM 1404 C CA . GLN A 1 179 ? -15.100 8.097 16.302 1.00 91.19 179 GLN A CA 1
ATOM 1405 C C . GLN A 1 179 ? -16.367 8.235 15.442 1.00 91.19 179 GLN A C 1
ATOM 1407 O O . GLN A 1 179 ? -17.468 7.968 15.920 1.00 91.19 179 GLN A O 1
ATOM 1412 N N . HIS A 1 180 ? -16.219 8.623 14.173 1.00 88.94 180 HIS A N 1
ATOM 1413 C CA . HIS A 1 180 ? -17.328 8.817 13.239 1.00 88.94 180 HIS A CA 1
ATOM 1414 C C . HIS A 1 180 ? -17.562 7.610 12.314 1.00 88.94 180 HIS A C 1
ATOM 1416 O O . HIS A 1 180 ? -18.547 7.582 11.570 1.00 88.94 180 HIS A O 1
ATOM 1422 N N . ILE A 1 181 ? -16.689 6.597 12.350 1.00 89.94 181 ILE A N 1
ATOM 1423 C CA . ILE A 1 181 ? -16.842 5.370 11.563 1.00 89.94 181 ILE A CA 1
ATOM 1424 C C . ILE A 1 181 ? -17.722 4.389 12.341 1.00 89.94 181 ILE A C 1
ATOM 1426 O O . ILE A 1 181 ? -17.329 3.842 13.364 1.00 89.94 181 ILE A O 1
ATOM 1430 N N . GLN A 1 182 ? -18.923 4.129 11.822 1.00 89.44 182 GLN A N 1
ATOM 1431 C CA . GLN A 1 182 ? -19.910 3.225 12.429 1.00 89.44 182 GLN A CA 1
ATOM 1432 C C . GLN A 1 182 ? -19.655 1.752 12.062 1.00 89.44 182 GLN A C 1
ATOM 1434 O O . GLN A 1 182 ? -20.566 1.032 11.658 1.00 89.44 182 GLN A O 1
ATOM 1439 N N . ILE A 1 183 ? -18.400 1.314 12.151 1.00 90.88 183 ILE A N 1
ATOM 1440 C CA . ILE A 1 183 ? -18.005 -0.087 11.983 1.00 90.88 183 ILE A CA 1
ATOM 1441 C C . ILE A 1 183 ? -17.281 -0.498 13.265 1.00 90.88 183 ILE A C 1
ATOM 1443 O O . ILE A 1 183 ? -16.331 0.191 13.647 1.00 90.88 183 ILE A O 1
ATOM 1447 N N . PRO A 1 184 ? -17.694 -1.590 13.931 1.00 94.50 184 PRO A N 1
ATOM 1448 C CA . PRO A 1 184 ? -16.962 -2.117 15.078 1.00 94.50 184 PRO A CA 1
ATOM 1449 C C . PRO A 1 184 ? -15.489 -2.350 14.729 1.00 94.50 184 PRO A C 1
ATOM 1451 O O . PRO A 1 184 ? -15.177 -2.868 13.654 1.00 94.50 184 PRO A O 1
ATOM 1454 N N . LYS A 1 185 ? -14.565 -1.980 15.623 1.00 95.50 185 LYS A N 1
ATOM 1455 C CA . LYS A 1 185 ? -13.119 -2.091 15.353 1.00 95.50 185 LYS A CA 1
ATOM 1456 C C . LYS A 1 185 ? -12.697 -3.540 15.075 1.00 95.50 185 LYS A C 1
ATOM 1458 O O . LYS A 1 185 ? -11.751 -3.779 14.330 1.00 95.50 185 LYS A O 1
ATOM 1463 N N . GLU A 1 186 ? -13.427 -4.504 15.628 1.00 94.81 186 GLU A N 1
ATOM 1464 C CA . GLU A 1 186 ? -13.250 -5.943 15.439 1.00 94.81 186 GLU A CA 1
ATOM 1465 C C . GLU A 1 186 ? -13.629 -6.417 14.026 1.00 94.81 186 GLU A C 1
ATOM 1467 O O . GLU A 1 186 ? -13.156 -7.465 13.592 1.00 94.81 186 GLU A O 1
ATOM 1472 N N . GLU A 1 187 ? -14.445 -5.661 13.292 1.00 94.38 187 GLU A N 1
ATOM 1473 C CA . GLU A 1 187 ? -14.840 -5.967 11.909 1.00 94.38 187 GLU A CA 1
ATOM 1474 C C . GLU A 1 187 ? -13.916 -5.311 10.868 1.00 94.38 187 GLU A C 1
ATOM 1476 O O . GLU A 1 187 ? -14.070 -5.524 9.663 1.00 94.38 187 GLU A O 1
ATOM 1481 N N . ILE A 1 188 ? -12.945 -4.503 11.305 1.00 96.50 188 ILE A N 1
ATOM 1482 C CA . ILE A 1 188 ? -12.020 -3.799 10.416 1.00 96.50 188 ILE A CA 1
ATOM 1483 C C . ILE A 1 188 ? -10.741 -4.620 10.262 1.00 96.50 188 ILE A C 1
ATOM 1485 O O . ILE A 1 188 ? -9.868 -4.644 11.128 1.00 96.50 188 ILE A O 1
ATOM 1489 N N . PHE A 1 189 ? -10.619 -5.271 9.106 1.00 97.50 189 PHE A N 1
ATOM 1490 C CA . PHE A 1 189 ? -9.455 -6.091 8.769 1.00 97.50 189 PHE A CA 1
ATOM 1491 C C . PHE A 1 189 ? -8.385 -5.334 7.993 1.00 97.50 189 PHE A C 1
ATOM 1493 O O . PHE A 1 189 ? -7.219 -5.717 8.034 1.00 97.50 189 PHE A O 1
ATOM 1500 N N . ARG A 1 190 ? -8.754 -4.296 7.236 1.00 98.44 190 ARG A N 1
ATOM 1501 C CA . ARG A 1 190 ? -7.824 -3.551 6.376 1.00 98.44 190 ARG A CA 1
ATOM 1502 C C . ARG A 1 190 ? -8.241 -2.101 6.298 1.00 98.44 190 ARG A C 1
ATOM 1504 O O . ARG A 1 190 ? -9.415 -1.811 6.064 1.00 98.44 190 ARG A O 1
ATOM 1511 N N . ILE A 1 191 ? -7.271 -1.217 6.458 1.00 98.75 191 ILE A N 1
ATOM 1512 C CA . ILE A 1 191 ? -7.465 0.226 6.380 1.00 98.75 191 ILE A CA 1
ATOM 1513 C C . ILE A 1 191 ? -6.582 0.742 5.253 1.00 98.75 191 ILE A C 1
ATOM 1515 O O . ILE A 1 191 ? -5.390 0.462 5.227 1.00 98.75 191 ILE A O 1
ATOM 1519 N N . ILE A 1 192 ? -7.160 1.498 4.331 1.00 98.75 192 ILE A N 1
ATOM 1520 C CA . ILE A 1 192 ? -6.438 2.224 3.289 1.00 98.75 192 ILE A CA 1
ATOM 1521 C C . ILE A 1 192 ? -6.637 3.715 3.544 1.00 98.75 192 ILE A C 1
ATOM 1523 O O . ILE A 1 192 ? -7.769 4.162 3.710 1.00 98.75 192 ILE A O 1
ATOM 1527 N N . LEU A 1 193 ? -5.561 4.487 3.593 1.00 98.44 193 LEU A N 1
ATOM 1528 C CA . LEU A 1 193 ? -5.585 5.915 3.879 1.00 98.44 193 LEU A CA 1
ATOM 1529 C C . LEU A 1 193 ? -5.467 6.693 2.570 1.00 98.44 193 LEU A C 1
ATOM 1531 O O . LEU A 1 193 ? -4.458 6.589 1.870 1.00 98.44 193 LEU A O 1
ATOM 1535 N N . LYS A 1 194 ? -6.496 7.478 2.249 1.00 97.38 194 LYS A N 1
ATOM 1536 C CA . LYS A 1 194 ? -6.442 8.460 1.170 1.00 97.38 194 LYS A CA 1
ATOM 1537 C C . LYS A 1 194 ? -5.980 9.792 1.722 1.00 97.38 194 LYS A C 1
ATOM 1539 O O . LYS A 1 194 ? -6.638 10.366 2.580 1.00 97.38 194 LYS A O 1
ATOM 1544 N N . THR A 1 195 ? -4.842 10.274 1.242 1.00 96.81 195 THR A N 1
ATOM 1545 C CA . THR A 1 195 ? -4.222 11.513 1.726 1.00 96.81 195 THR A CA 1
ATOM 1546 C C . THR A 1 195 ? -4.149 12.579 0.640 1.00 96.81 195 THR A C 1
ATOM 1548 O O . THR A 1 195 ? -4.058 13.770 0.941 1.00 96.81 195 THR A O 1
ATOM 1551 N N . ARG A 1 196 ? -4.230 12.182 -0.636 1.00 93.19 196 ARG A N 1
ATOM 1552 C CA . ARG A 1 196 ? -4.073 13.076 -1.783 1.00 93.19 196 ARG A CA 1
ATOM 1553 C C . ARG A 1 196 ? -5.416 13.406 -2.426 1.00 93.19 196 ARG A C 1
ATOM 1555 O O . ARG A 1 196 ? -6.145 12.524 -2.877 1.00 93.19 196 ARG A O 1
ATOM 1562 N N . LYS A 1 197 ? -5.680 14.707 -2.592 1.00 87.31 197 LYS A N 1
ATOM 1563 C CA . LYS A 1 197 ? -6.784 15.207 -3.438 1.00 87.31 197 LYS A CA 1
ATOM 1564 C C . LYS A 1 197 ? -6.536 14.899 -4.915 1.00 87.31 197 LYS A C 1
ATOM 1566 O O . LYS A 1 197 ? -7.447 14.537 -5.653 1.00 87.31 197 LYS A O 1
ATOM 1571 N N . HIS A 1 198 ? -5.281 15.035 -5.341 1.00 89.38 198 HIS A N 1
ATOM 1572 C CA . HIS A 1 198 ? -4.852 14.806 -6.714 1.00 89.38 198 HIS A CA 1
ATOM 1573 C C . HIS A 1 198 ? -3.691 13.827 -6.734 1.00 89.38 198 HIS A C 1
ATOM 1575 O O . HIS A 1 198 ? -2.701 14.000 -6.024 1.00 89.38 198 HIS A O 1
ATOM 1581 N N . HIS A 1 199 ? -3.825 12.794 -7.555 1.00 91.06 199 HIS A N 1
ATOM 1582 C CA . HIS A 1 199 ? -2.750 11.845 -7.765 1.00 91.06 199 HIS A CA 1
ATOM 1583 C C . HIS A 1 199 ? -1.706 12.447 -8.721 1.00 91.06 199 HIS A C 1
ATOM 1585 O O . HIS A 1 199 ? -2.112 13.040 -9.727 1.00 91.06 199 HIS A O 1
ATOM 1591 N N . PRO A 1 200 ? -0.396 12.332 -8.437 1.00 92.56 200 PRO A N 1
ATOM 1592 C CA . PRO A 1 200 ? 0.636 12.841 -9.334 1.00 92.56 200 PRO A CA 1
ATOM 1593 C C . PRO A 1 200 ? 0.594 12.138 -10.696 1.00 92.56 200 PRO A C 1
ATOM 1595 O O . PRO A 1 200 ? 0.196 10.977 -10.799 1.00 92.56 200 PRO A O 1
ATOM 1598 N N . THR A 1 201 ? 1.015 12.833 -11.752 1.00 91.69 201 THR A N 1
ATOM 1599 C CA . THR A 1 201 ? 1.269 12.189 -13.047 1.00 91.69 201 THR A CA 1
ATOM 1600 C C . THR A 1 201 ? 2.611 11.456 -13.010 1.00 91.69 201 THR A C 1
ATOM 1602 O O . THR A 1 201 ? 3.487 11.794 -12.216 1.00 91.69 201 THR A O 1
ATOM 1605 N N . ASN A 1 202 ? 2.803 10.470 -13.892 1.00 87.88 202 ASN A N 1
ATOM 1606 C CA . ASN A 1 202 ? 4.011 9.630 -13.907 1.00 87.88 202 ASN A CA 1
ATOM 1607 C C . ASN A 1 202 ? 5.322 10.412 -14.101 1.00 87.88 202 ASN A C 1
ATOM 1609 O O . ASN A 1 202 ? 6.373 9.928 -13.687 1.00 87.88 202 ASN A O 1
ATOM 1613 N N . ASP A 1 203 ? 5.252 11.599 -14.706 1.00 87.06 203 ASP A N 1
ATOM 1614 C CA . ASP A 1 203 ? 6.410 12.449 -14.997 1.00 87.06 203 ASP A CA 1
ATOM 1615 C C . ASP A 1 203 ? 6.827 13.344 -13.824 1.00 87.06 203 ASP A C 1
ATOM 1617 O O . ASP A 1 203 ? 7.886 13.968 -13.887 1.00 87.06 203 ASP A O 1
ATOM 1621 N N . VAL A 1 204 ? 6.012 13.427 -12.765 1.00 90.44 204 VAL A N 1
ATOM 1622 C CA . VAL A 1 204 ? 6.358 14.181 -11.556 1.00 90.44 204 VAL A CA 1
ATOM 1623 C C . VAL A 1 204 ? 7.531 13.494 -10.870 1.00 90.44 204 VAL A C 1
ATOM 1625 O O . VAL A 1 204 ? 7.456 12.314 -10.536 1.00 90.44 204 VAL A O 1
ATOM 1628 N N . GLU A 1 205 ? 8.609 14.245 -10.665 1.00 89.56 205 GLU A N 1
ATOM 1629 C CA . GLU A 1 205 ? 9.784 13.770 -9.940 1.00 89.56 205 GLU A CA 1
ATOM 1630 C C . GLU A 1 205 ? 9.455 13.505 -8.466 1.00 89.56 205 GLU A C 1
ATOM 1632 O O . GLU A 1 205 ? 8.531 14.084 -7.889 1.00 89.56 205 GLU A O 1
ATOM 1637 N N . TRP A 1 206 ? 10.238 12.626 -7.849 1.00 88.69 206 TRP A N 1
ATOM 1638 C CA . TRP A 1 206 ? 10.127 12.347 -6.425 1.00 88.69 206 TRP A CA 1
ATOM 1639 C C . TRP A 1 206 ? 10.224 13.614 -5.561 1.00 88.69 206 TRP A C 1
ATOM 1641 O O . TRP A 1 206 ? 11.026 14.513 -5.819 1.00 88.69 206 TRP A O 1
ATOM 1651 N N . THR A 1 207 ? 9.475 13.621 -4.457 1.00 90.06 207 THR A N 1
ATOM 1652 C CA . THR A 1 207 ? 9.646 14.570 -3.355 1.00 90.06 207 THR A CA 1
ATOM 1653 C C . THR A 1 207 ? 9.625 13.847 -2.012 1.00 90.06 207 THR A C 1
ATOM 1655 O O . THR A 1 207 ? 8.916 12.857 -1.852 1.00 90.06 207 THR A O 1
ATOM 1658 N N . ASN A 1 208 ? 10.366 14.368 -1.031 1.00 91.62 208 ASN A N 1
ATOM 1659 C CA . ASN A 1 208 ? 10.257 13.925 0.363 1.00 91.62 208 ASN A CA 1
ATOM 1660 C C . ASN A 1 208 ? 8.996 14.473 1.053 1.00 91.62 208 ASN A C 1
ATOM 1662 O O . ASN A 1 208 ? 8.640 14.013 2.137 1.00 91.62 208 ASN A O 1
ATOM 1666 N N . ASP A 1 209 ? 8.313 15.425 0.416 1.00 92.88 209 ASP A N 1
ATOM 1667 C CA . ASP A 1 209 ? 7.114 16.077 0.930 1.00 92.88 209 ASP A CA 1
ATOM 1668 C C . ASP A 1 209 ? 5.868 15.252 0.584 1.00 92.88 209 ASP A C 1
ATOM 1670 O O . ASP A 1 209 ? 5.069 15.601 -0.288 1.00 92.88 209 ASP A O 1
ATOM 1674 N N . PHE A 1 210 ? 5.703 14.121 1.266 1.00 94.69 210 PHE A N 1
ATOM 1675 C CA . PHE A 1 210 ? 4.500 13.300 1.174 1.00 94.69 210 PHE A CA 1
ATOM 1676 C C . PHE A 1 210 ? 3.886 13.017 2.543 1.00 94.69 210 PHE A C 1
ATOM 1678 O O . PHE A 1 210 ? 4.540 13.066 3.589 1.00 94.69 210 PHE A O 1
ATOM 1685 N N . CYS A 1 211 ? 2.585 12.729 2.515 1.00 97.56 211 CYS A N 1
ATOM 1686 C CA . CYS A 1 211 ? 1.835 12.422 3.715 1.00 97.56 211 CYS A CA 1
ATOM 1687 C C . CYS A 1 211 ? 2.272 11.076 4.319 1.00 97.56 211 CYS A C 1
ATOM 1689 O O . CYS A 1 211 ? 2.405 10.091 3.596 1.00 97.56 211 CYS A O 1
ATOM 1691 N N . HIS A 1 212 ? 2.490 11.040 5.629 1.00 98.06 212 HIS A N 1
ATOM 1692 C CA . HIS A 1 212 ? 2.989 9.885 6.376 1.00 98.06 212 HIS A CA 1
ATOM 1693 C C . HIS A 1 212 ? 2.355 9.836 7.774 1.00 98.06 212 HIS A C 1
ATOM 1695 O O . HIS A 1 212 ? 1.816 10.830 8.268 1.00 98.06 212 HIS A O 1
ATOM 1701 N N . LEU A 1 213 ? 2.431 8.688 8.442 1.00 98.62 213 LEU A N 1
ATOM 1702 C CA . LEU A 1 213 ? 1.920 8.518 9.799 1.00 98.62 213 LEU A CA 1
ATOM 1703 C C . LEU A 1 213 ? 2.909 9.039 10.845 1.00 98.62 213 LEU A C 1
ATOM 1705 O O . LEU A 1 213 ? 4.124 8.857 10.743 1.00 98.62 213 LEU A O 1
ATOM 1709 N N . SER A 1 214 ? 2.382 9.657 11.904 1.00 98.44 214 SER A N 1
ATOM 1710 C CA . SER A 1 214 ? 3.142 9.783 13.147 1.00 98.44 214 SER A CA 1
ATOM 1711 C C . SER A 1 214 ? 3.271 8.404 13.804 1.00 98.44 214 SER A C 1
ATOM 1713 O O . SER A 1 214 ? 2.391 7.549 13.673 1.00 98.44 214 SER A O 1
ATOM 1715 N N . LYS A 1 215 ? 4.341 8.187 14.576 1.00 98.00 215 LYS A N 1
ATOM 1716 C CA . LYS A 1 215 ? 4.537 6.922 15.302 1.00 98.00 215 LYS A CA 1
ATOM 1717 C C . LYS A 1 215 ? 3.360 6.618 16.234 1.00 98.00 215 LYS A C 1
ATOM 1719 O O . LYS A 1 215 ? 2.945 5.471 16.357 1.00 98.00 215 LYS A O 1
ATOM 1724 N N . GLU A 1 216 ? 2.806 7.642 16.874 1.00 98.69 216 GLU A N 1
ATOM 1725 C CA . GLU A 1 216 ? 1.666 7.540 17.785 1.00 98.69 216 GLU A CA 1
ATOM 1726 C C . GLU A 1 216 ? 0.377 7.163 17.045 1.00 98.69 216 GLU A C 1
ATOM 1728 O O . GLU A 1 216 ? -0.429 6.408 17.589 1.00 98.69 216 GLU A O 1
ATOM 1733 N N . ALA A 1 217 ? 0.187 7.650 15.813 1.00 98.69 217 ALA A N 1
ATOM 1734 C CA . ALA A 1 217 ? -0.936 7.260 14.962 1.00 98.69 217 ALA A CA 1
ATOM 1735 C C . ALA A 1 217 ? -0.833 5.782 14.561 1.00 98.69 217 ALA A C 1
ATOM 1737 O O . ALA A 1 217 ? -1.798 5.031 14.709 1.00 98.69 217 ALA A O 1
ATOM 1738 N N . SER A 1 218 ? 0.355 5.344 14.137 1.00 98.75 218 SER A N 1
ATOM 1739 C CA . SER A 1 218 ? 0.638 3.941 13.808 1.00 98.75 218 SER A CA 1
ATOM 1740 C C . SER A 1 218 ? 0.451 3.029 15.019 1.00 98.75 218 SER A C 1
ATOM 1742 O O . SER A 1 218 ? -0.201 1.993 14.921 1.00 98.75 218 SER A O 1
ATOM 1744 N N . HIS A 1 219 ? 0.938 3.449 16.189 1.00 98.62 219 HIS A N 1
ATOM 1745 C CA . HIS A 1 219 ? 0.743 2.728 17.443 1.00 98.62 219 HIS A CA 1
ATOM 1746 C C . HIS A 1 219 ? -0.742 2.604 17.813 1.00 98.62 219 HIS A C 1
ATOM 1748 O O . HIS A 1 219 ? -1.190 1.527 18.200 1.00 98.62 219 HIS A O 1
ATOM 1754 N N . PHE A 1 220 ? -1.520 3.681 17.674 1.00 98.69 220 PHE A N 1
ATOM 1755 C CA . PHE A 1 220 ? -2.964 3.645 17.901 1.00 98.69 220 PHE A CA 1
ATOM 1756 C C . PHE A 1 220 ? -3.649 2.649 16.954 1.00 98.69 220 PHE A C 1
ATOM 1758 O O . PHE A 1 220 ? -4.313 1.725 17.415 1.00 98.69 220 PHE A O 1
ATOM 1765 N N . LEU A 1 221 ? -3.430 2.773 15.640 1.00 98.56 221 LEU A N 1
ATOM 1766 C CA . LEU A 1 221 ? -4.030 1.883 14.637 1.00 98.56 221 LEU A CA 1
ATOM 1767 C C . LEU A 1 221 ? -3.650 0.413 14.860 1.00 98.56 221 LEU A C 1
ATOM 1769 O O . LEU A 1 221 ? -4.486 -0.476 14.721 1.00 98.56 221 LEU A O 1
ATOM 1773 N N . ALA A 1 222 ? -2.400 0.140 15.228 1.00 98.19 222 ALA A N 1
ATOM 1774 C CA . ALA A 1 222 ? -1.923 -1.223 15.412 1.00 98.19 222 ALA A CA 1
ATOM 1775 C C . ALA A 1 222 ? -2.548 -1.926 16.633 1.00 98.19 222 ALA A C 1
ATOM 1777 O O . ALA A 1 222 ? -2.711 -3.147 16.606 1.00 98.19 222 ALA A O 1
ATOM 1778 N N . ASN A 1 223 ? -2.893 -1.178 17.688 1.00 97.94 223 ASN A N 1
ATOM 1779 C CA . ASN A 1 223 ? -3.356 -1.747 18.960 1.00 97.94 223 ASN A CA 1
ATOM 1780 C C . ASN A 1 223 ? -4.870 -1.629 19.183 1.00 97.94 223 ASN A C 1
ATOM 1782 O O . ASN A 1 223 ? -5.444 -2.460 19.881 1.00 97.94 223 ASN A O 1
ATOM 1786 N N . GLU A 1 224 ? -5.532 -0.644 18.579 1.00 97.75 224 GLU A N 1
ATOM 1787 C CA . GLU A 1 224 ? -6.973 -0.428 18.762 1.00 97.75 224 GLU A CA 1
ATOM 1788 C C . GLU A 1 224 ? -7.842 -1.289 17.841 1.00 97.75 224 GLU A C 1
ATOM 1790 O O . GLU A 1 224 ? -9.033 -1.452 18.096 1.00 97.75 224 GLU A O 1
ATOM 1795 N N . PHE A 1 225 ? -7.262 -1.842 16.774 1.00 97.75 225 PHE A N 1
ATOM 1796 C CA . PHE A 1 225 ? -7.962 -2.653 15.781 1.00 97.75 225 PHE A CA 1
ATOM 1797 C C . PHE A 1 225 ? -7.461 -4.099 15.874 1.00 97.75 225 PHE A C 1
ATOM 1799 O O . PHE A 1 225 ? -6.493 -4.473 15.202 1.00 97.75 225 PHE A O 1
ATOM 1806 N N . PRO A 1 226 ? -8.093 -4.944 16.709 1.00 96.00 226 PRO A N 1
ATOM 1807 C CA . PRO A 1 226 ? -7.541 -6.247 17.088 1.00 96.00 226 PRO A CA 1
ATOM 1808 C C . PRO A 1 226 ? -7.397 -7.217 15.911 1.00 96.00 226 PRO A C 1
ATOM 1810 O O . PRO A 1 226 ? -6.560 -8.117 15.956 1.00 96.00 226 PRO A O 1
ATOM 1813 N N . ASN A 1 227 ? -8.179 -7.021 14.847 1.00 97.12 227 ASN A N 1
ATOM 1814 C CA . ASN A 1 227 ? -8.183 -7.862 13.652 1.00 97.12 227 ASN A CA 1
ATOM 1815 C C . ASN A 1 227 ? -7.524 -7.202 12.433 1.00 97.12 227 ASN A C 1
ATOM 1817 O O . ASN A 1 227 ? -7.566 -7.771 11.342 1.00 97.12 227 ASN A O 1
ATOM 1821 N N . LEU A 1 228 ? -6.886 -6.037 12.597 1.00 98.31 228 LEU A N 1
ATOM 1822 C CA . LEU A 1 228 ? -6.215 -5.356 11.495 1.00 98.31 228 LEU A CA 1
ATOM 1823 C C . LEU A 1 228 ? -5.087 -6.236 10.942 1.00 98.31 228 LEU A C 1
ATOM 1825 O O . LEU A 1 228 ? -4.192 -6.658 11.677 1.00 98.31 228 LEU A O 1
ATOM 1829 N N . LEU A 1 229 ? -5.153 -6.523 9.646 1.00 98.25 229 LEU A N 1
ATOM 1830 C CA . LEU A 1 229 ? -4.219 -7.343 8.878 1.00 98.25 229 LEU A CA 1
ATOM 1831 C C . LEU A 1 229 ? -3.359 -6.516 7.927 1.00 98.25 229 LEU A C 1
ATOM 1833 O O . LEU A 1 229 ? -2.251 -6.953 7.613 1.00 98.25 229 LEU A O 1
ATOM 1837 N N . LEU A 1 230 ? -3.867 -5.372 7.459 1.00 98.75 230 LEU A N 1
ATOM 1838 C CA . LEU A 1 230 ? -3.192 -4.514 6.487 1.00 98.75 230 LEU A CA 1
ATOM 1839 C C . LEU A 1 230 ? -3.502 -3.033 6.709 1.00 98.75 230 LEU A C 1
ATOM 1841 O O . LEU A 1 230 ? -4.655 -2.657 6.928 1.00 98.75 230 LEU A O 1
ATOM 1845 N N . ILE A 1 231 ? -2.465 -2.213 6.576 1.00 98.88 231 ILE A N 1
ATOM 1846 C CA . ILE A 1 231 ? -2.555 -0.772 6.366 1.00 98.88 231 ILE A CA 1
ATOM 1847 C C . ILE A 1 231 ? -2.067 -0.459 4.946 1.00 98.88 231 ILE A C 1
ATOM 1849 O O . ILE A 1 231 ? -1.101 -1.058 4.477 1.00 98.88 231 ILE A O 1
ATOM 1853 N N . GLY A 1 232 ? -2.729 0.455 4.246 1.00 98.75 232 GLY A N 1
ATOM 1854 C CA . GLY A 1 232 ? -2.244 0.959 2.967 1.00 98.75 232 GLY A CA 1
ATOM 1855 C C . GLY A 1 232 ? -2.358 2.470 2.851 1.00 98.75 232 GLY A C 1
ATOM 1856 O O . GLY A 1 232 ? -3.170 3.079 3.546 1.00 98.75 232 GLY A O 1
ATOM 1857 N N . ILE A 1 233 ? -1.550 3.074 1.984 1.00 98.69 233 ILE A N 1
ATOM 1858 C CA . ILE A 1 233 ? -1.488 4.528 1.792 1.00 98.69 233 ILE A CA 1
ATOM 1859 C C . ILE A 1 233 ? -1.233 4.890 0.319 1.00 98.69 233 ILE A C 1
ATOM 1861 O O . ILE A 1 233 ? -0.631 4.131 -0.439 1.00 98.69 233 ILE A O 1
ATOM 1865 N N . ASP A 1 234 ? -1.714 6.057 -0.110 1.00 97.88 234 ASP A N 1
ATOM 1866 C CA . ASP A 1 234 ? -1.522 6.602 -1.464 1.00 97.88 234 ASP A CA 1
ATOM 1867 C C . ASP A 1 234 ? -0.221 7.394 -1.659 1.00 97.88 234 ASP A C 1
ATOM 1869 O O . ASP A 1 234 ? -0.056 8.107 -2.657 1.00 97.88 234 ASP A O 1
ATOM 1873 N N . THR A 1 235 ? 0.708 7.269 -0.716 1.00 96.75 235 THR A N 1
ATOM 1874 C CA . THR A 1 235 ? 2.036 7.884 -0.725 1.00 96.75 235 THR A CA 1
ATOM 1875 C C . THR A 1 235 ? 3.130 6.818 -0.770 1.00 96.75 235 THR A C 1
ATOM 1877 O O . THR A 1 235 ? 2.838 5.637 -0.572 1.00 96.75 235 THR A O 1
ATOM 1880 N N . PRO A 1 236 ? 4.382 7.202 -1.067 1.00 95.25 236 PRO A N 1
ATOM 1881 C CA . PRO A 1 236 ? 5.452 6.232 -1.245 1.00 95.25 236 PRO A CA 1
ATOM 1882 C C . PRO A 1 236 ? 6.015 5.643 0.034 1.00 95.25 236 PRO A C 1
ATOM 1884 O O . PRO A 1 236 ? 6.889 4.796 -0.073 1.00 95.25 236 PRO A O 1
ATOM 1887 N N . SER A 1 237 ? 5.603 6.146 1.201 1.00 96.25 237 SER A N 1
ATOM 1888 C CA . SER A 1 237 ? 5.892 5.491 2.464 1.00 96.25 237 SER A CA 1
ATOM 1889 C C . SER A 1 237 ? 4.906 5.885 3.562 1.00 96.25 237 SER A C 1
ATOM 1891 O O . SER A 1 237 ? 4.421 7.020 3.600 1.00 96.25 237 SER A O 1
ATOM 1893 N N . ILE A 1 238 ? 4.645 4.973 4.498 1.00 97.88 238 ILE A N 1
ATOM 1894 C CA . ILE A 1 238 ? 3.949 5.278 5.756 1.00 97.88 238 ILE A CA 1
ATOM 1895 C C . ILE A 1 238 ? 4.815 6.064 6.752 1.00 97.88 238 ILE A C 1
ATOM 1897 O O . ILE A 1 238 ? 4.275 6.632 7.701 1.00 97.88 238 ILE A O 1
ATOM 1901 N N . ASP A 1 239 ? 6.135 6.110 6.556 1.00 97.50 239 ASP A N 1
ATOM 1902 C CA . ASP A 1 239 ? 7.081 6.872 7.370 1.00 97.50 239 ASP A CA 1
ATOM 1903 C C . ASP A 1 239 ? 7.678 8.040 6.577 1.00 97.50 239 ASP A C 1
ATOM 1905 O O . ASP A 1 239 ? 7.838 7.991 5.360 1.00 97.50 239 ASP A O 1
ATOM 1909 N N . HIS A 1 240 ? 8.051 9.116 7.269 1.00 94.88 240 HIS A N 1
ATOM 1910 C CA . HIS A 1 240 ? 8.775 10.206 6.619 1.00 94.88 240 HIS A CA 1
ATOM 1911 C C . HIS A 1 240 ? 10.198 9.748 6.216 1.00 94.88 240 HIS A C 1
ATOM 1913 O O . HIS A 1 240 ? 10.841 9.044 7.000 1.00 94.88 240 HIS A O 1
ATOM 1919 N N . PRO A 1 241 ? 10.776 10.207 5.085 1.00 89.50 241 PRO A N 1
ATOM 1920 C CA . PRO A 1 241 ? 12.094 9.756 4.603 1.00 89.50 241 PRO A CA 1
ATOM 1921 C C . PRO A 1 241 ? 13.266 9.925 5.583 1.00 89.50 241 PRO A C 1
ATOM 1923 O O . PRO A 1 241 ? 14.287 9.255 5.465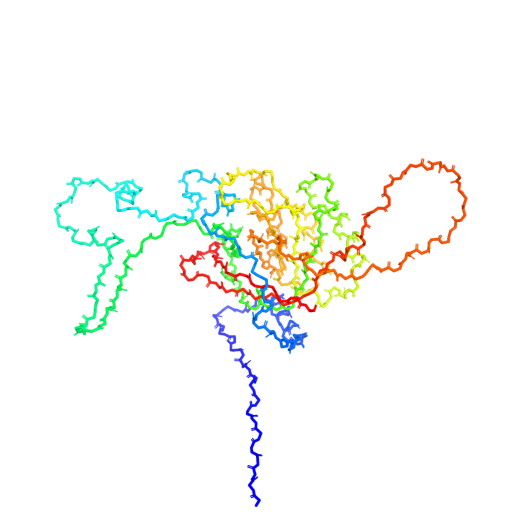 1.00 89.50 241 PRO A O 1
ATOM 1926 N N . ASN A 1 242 ? 13.140 10.819 6.569 1.00 90.88 242 ASN A N 1
ATOM 1927 C CA . ASN A 1 242 ? 14.151 11.030 7.616 1.00 90.88 242 ASN A CA 1
ATOM 1928 C C . ASN A 1 242 ? 14.052 10.055 8.808 1.00 90.88 242 ASN A C 1
ATOM 1930 O O . ASN A 1 242 ? 14.790 10.221 9.778 1.00 90.88 242 ASN A O 1
ATOM 1934 N N . LYS A 1 243 ? 13.143 9.073 8.773 1.00 90.50 243 LYS A N 1
ATOM 1935 C CA . LYS A 1 243 ? 12.857 8.140 9.877 1.00 90.50 243 LYS A CA 1
ATOM 1936 C C . LYS A 1 243 ? 13.630 6.827 9.789 1.00 90.50 243 LYS A C 1
ATOM 1938 O O . LYS A 1 243 ? 13.123 5.777 10.156 1.00 90.50 243 LYS A O 1
ATOM 1943 N N . ALA A 1 244 ? 14.878 6.873 9.338 1.00 87.38 244 ALA A N 1
ATOM 1944 C CA . ALA A 1 244 ? 15.755 5.711 9.398 1.00 87.38 244 ALA A CA 1
ATOM 1945 C C . ALA A 1 244 ? 16.376 5.569 10.808 1.00 87.38 244 ALA A C 1
ATOM 1947 O O . ALA A 1 244 ? 16.926 6.551 11.314 1.00 87.38 244 ALA A O 1
ATOM 1948 N N . PRO A 1 245 ? 16.354 4.374 11.430 1.00 91.62 245 PRO A N 1
ATOM 1949 C CA . PRO A 1 245 ? 15.782 3.125 10.923 1.00 91.62 245 PRO A CA 1
ATOM 1950 C C . PRO A 1 245 ? 14.251 3.044 11.118 1.00 91.62 245 PRO A C 1
ATOM 1952 O O . PRO A 1 245 ? 13.733 3.224 12.218 1.00 91.62 245 PRO A O 1
ATOM 1955 N N . ILE A 1 246 ? 13.523 2.686 10.056 1.00 94.06 246 ILE A N 1
ATOM 1956 C CA . ILE A 1 246 ? 12.043 2.692 10.018 1.00 94.06 246 ILE A CA 1
ATOM 1957 C C . ILE A 1 246 ? 11.380 1.697 10.991 1.00 94.06 246 ILE A C 1
ATOM 1959 O O . ILE A 1 246 ? 10.239 1.888 11.411 1.00 94.06 246 ILE A O 1
ATOM 1963 N N . ILE A 1 247 ? 12.112 0.673 11.444 1.00 95.50 247 ILE A N 1
ATOM 1964 C CA . ILE A 1 247 ? 11.666 -0.274 12.483 1.00 95.50 247 ILE A CA 1
ATOM 1965 C C . ILE A 1 247 ? 11.392 0.392 13.840 1.00 95.50 247 ILE A C 1
ATOM 1967 O O . ILE A 1 247 ? 10.692 -0.162 14.685 1.00 95.50 247 ILE A O 1
ATOM 1971 N N . GLU A 1 248 ? 11.925 1.590 14.074 1.00 96.12 248 GLU A N 1
ATOM 1972 C CA . GLU A 1 248 ? 11.668 2.362 15.291 1.00 96.12 248 GLU A CA 1
ATOM 1973 C C . GLU A 1 248 ? 10.434 3.275 15.162 1.00 96.12 248 GLU A C 1
ATOM 1975 O O . GLU A 1 248 ? 10.064 3.950 16.131 1.00 96.12 248 GLU A O 1
ATOM 1980 N N . HIS A 1 249 ? 9.778 3.269 13.997 1.00 97.44 249 HIS A N 1
ATOM 1981 C CA . HIS A 1 249 ? 8.664 4.138 13.623 1.00 97.44 249 HIS A CA 1
ATOM 1982 C C . HIS A 1 249 ? 7.449 3.331 13.127 1.00 97.44 249 HIS A C 1
ATOM 1984 O O . HIS A 1 249 ? 7.118 2.307 13.729 1.00 97.44 249 HIS A O 1
ATOM 1990 N N . SER A 1 250 ? 6.727 3.805 12.108 1.00 98.25 250 SER A N 1
ATOM 1991 C CA . SER A 1 250 ? 5.430 3.251 11.704 1.00 98.25 250 SER A CA 1
ATOM 1992 C C . SER A 1 250 ? 5.541 1.818 11.202 1.00 98.25 250 SER A C 1
ATOM 1994 O O . SER A 1 250 ? 4.763 0.971 11.648 1.00 98.25 250 SER A O 1
ATOM 1996 N N . HIS A 1 251 ? 6.551 1.509 10.380 1.00 97.94 251 HIS A N 1
ATOM 1997 C CA . HIS A 1 251 ? 6.822 0.130 9.952 1.00 97.94 251 HIS A CA 1
ATOM 1998 C C . HIS A 1 251 ? 6.980 -0.812 11.151 1.00 97.94 251 HIS A C 1
ATOM 2000 O O . HIS A 1 251 ? 6.400 -1.899 11.189 1.00 97.94 251 HIS A O 1
ATOM 2006 N N . GLY A 1 252 ? 7.711 -0.367 12.176 1.00 96.81 252 GLY A N 1
ATOM 2007 C CA . GLY A 1 252 ? 7.898 -1.115 13.414 1.00 96.81 252 GLY A CA 1
ATOM 2008 C C . GLY A 1 252 ? 6.624 -1.359 14.210 1.00 96.81 252 GLY A C 1
ATOM 2009 O O . GLY A 1 252 ? 6.415 -2.468 14.705 1.00 96.81 252 GLY A O 1
ATOM 2010 N N . GLU A 1 253 ? 5.766 -0.347 14.351 1.00 98.00 253 GLU A N 1
ATOM 2011 C CA . GLU A 1 253 ? 4.493 -0.492 15.070 1.00 98.00 253 GLU A CA 1
ATOM 2012 C C . GLU A 1 253 ? 3.578 -1.522 14.393 1.00 98.00 253 GLU A C 1
ATOM 2014 O O . GLU A 1 253 ? 3.018 -2.391 15.068 1.00 98.00 253 GLU A O 1
ATOM 2019 N N . PHE A 1 254 ? 3.497 -1.505 13.060 1.00 98.00 254 PHE A N 1
ATOM 2020 C CA . PHE A 1 254 ? 2.713 -2.486 12.311 1.00 98.00 254 PHE A CA 1
ATOM 2021 C C . PHE A 1 254 ? 3.343 -3.882 12.326 1.00 98.00 254 PHE A C 1
ATOM 2023 O O . PHE A 1 254 ? 2.633 -4.875 12.522 1.00 98.00 254 PHE A O 1
ATOM 2030 N N . TRP A 1 255 ? 4.672 -3.982 12.233 1.00 95.56 255 TRP A N 1
ATOM 2031 C CA . TRP A 1 255 ? 5.380 -5.260 12.305 1.00 95.56 255 TRP A CA 1
ATOM 2032 C C . TRP A 1 255 ? 5.135 -6.011 13.613 1.00 95.56 255 TRP A C 1
ATOM 2034 O O . TRP A 1 255 ? 4.839 -7.211 13.586 1.00 95.56 255 TRP A O 1
ATOM 2044 N N . LYS A 1 256 ? 5.198 -5.314 14.758 1.00 94.75 256 LYS A N 1
ATOM 2045 C CA . LYS A 1 256 ? 4.941 -5.899 16.091 1.00 94.75 256 LYS A CA 1
ATOM 2046 C C . LYS A 1 256 ? 3.586 -6.601 16.153 1.00 94.75 256 LYS A C 1
ATOM 2048 O O . LYS A 1 256 ? 3.464 -7.651 16.779 1.00 94.75 256 LYS A O 1
ATOM 2053 N N . GLN A 1 257 ? 2.594 -6.043 15.459 1.00 96.19 257 GLN A N 1
ATOM 2054 C CA . GLN A 1 257 ? 1.228 -6.557 15.394 1.00 96.19 257 GLN A CA 1
ATOM 2055 C C . GLN A 1 257 ? 0.948 -7.401 14.143 1.00 96.19 257 GLN A C 1
ATOM 2057 O O . GLN A 1 257 ? -0.202 -7.773 13.897 1.00 96.19 257 GLN A O 1
ATOM 2062 N N . ARG A 1 258 ? 1.988 -7.742 13.369 1.00 95.25 258 ARG A N 1
ATOM 2063 C CA . ARG A 1 258 ? 1.910 -8.534 12.130 1.00 95.25 258 ARG A CA 1
ATOM 2064 C C . ARG A 1 258 ? 0.950 -7.940 11.095 1.00 95.25 258 ARG A C 1
ATOM 2066 O O . ARG A 1 258 ? 0.277 -8.682 10.387 1.00 95.25 258 ARG A O 1
ATOM 2073 N N . ILE A 1 259 ? 0.886 -6.616 11.020 1.00 97.88 259 ILE A N 1
ATOM 2074 C CA . ILE A 1 259 ? 0.094 -5.877 10.037 1.00 97.88 259 ILE A CA 1
ATOM 2075 C C . ILE A 1 259 ? 0.966 -5.659 8.798 1.00 97.88 259 ILE A C 1
ATOM 2077 O O . ILE A 1 259 ? 2.089 -5.174 8.911 1.00 97.88 259 ILE A O 1
ATOM 2081 N N . ALA A 1 260 ? 0.458 -6.061 7.636 1.00 98.19 260 ALA A N 1
ATOM 2082 C CA . ALA A 1 260 ? 1.106 -5.848 6.349 1.00 98.19 260 ALA A CA 1
ATOM 2083 C C . ALA A 1 260 ? 0.959 -4.389 5.892 1.00 98.19 260 ALA A C 1
ATOM 2085 O O . ALA A 1 260 ? 0.011 -3.708 6.287 1.00 98.19 260 ALA A O 1
ATOM 2086 N N . ILE A 1 261 ? 1.875 -3.937 5.038 1.00 98.62 261 ILE A N 1
ATOM 2087 C CA . ILE A 1 261 ? 1.917 -2.568 4.516 1.00 98.62 261 ILE A CA 1
ATOM 2088 C C . ILE A 1 261 ? 1.782 -2.610 2.988 1.00 98.62 261 ILE A C 1
ATOM 2090 O O . ILE A 1 261 ? 2.280 -3.536 2.339 1.00 98.62 261 ILE A O 1
ATOM 2094 N N . LEU A 1 262 ? 1.046 -1.646 2.435 1.00 98.56 262 LEU A N 1
ATOM 2095 C CA . LEU A 1 262 ? 0.800 -1.475 1.005 1.00 98.56 262 LEU A CA 1
ATOM 2096 C C . LEU A 1 262 ? 0.932 0.007 0.632 1.00 98.56 262 LEU A C 1
ATOM 2098 O O . LEU A 1 262 ? 0.144 0.834 1.089 1.00 98.56 262 LEU A O 1
ATOM 2102 N N . GLU A 1 263 ? 1.902 0.347 -0.204 1.00 98.12 263 GLU A N 1
ATOM 2103 C CA . GLU A 1 263 ? 2.269 1.744 -0.471 1.00 98.12 263 GLU A CA 1
ATOM 2104 C C . GLU A 1 263 ? 2.046 2.118 -1.941 1.00 98.12 263 GLU A C 1
ATOM 2106 O O . GLU A 1 263 ? 1.804 1.259 -2.797 1.00 98.12 263 GLU A O 1
ATOM 2111 N N . ASN A 1 264 ? 2.108 3.419 -2.244 1.00 97.12 264 ASN A N 1
ATOM 2112 C CA . ASN A 1 264 ? 1.904 3.977 -3.583 1.00 97.12 264 ASN A CA 1
ATOM 2113 C C . ASN A 1 264 ? 0.573 3.566 -4.232 1.00 97.12 264 ASN A C 1
ATOM 2115 O O . ASN A 1 264 ? 0.540 3.135 -5.384 1.00 97.12 264 ASN A O 1
ATOM 2119 N N . LEU A 1 265 ? -0.546 3.704 -3.523 1.00 98.06 265 LEU A N 1
ATOM 2120 C CA . LEU A 1 265 ? -1.873 3.494 -4.110 1.00 98.06 265 LEU A CA 1
ATOM 2121 C C . LEU A 1 265 ? -2.370 4.718 -4.900 1.00 98.06 265 LEU A C 1
ATOM 2123 O O . LEU A 1 265 ? -2.123 5.870 -4.547 1.00 98.06 265 LEU A O 1
ATOM 2127 N N . ASN A 1 266 ? -3.142 4.485 -5.959 1.00 96.94 266 ASN A N 1
ATOM 2128 C CA . ASN A 1 266 ? -3.865 5.508 -6.707 1.00 96.94 266 ASN A CA 1
ATOM 2129 C C . ASN A 1 266 ? -5.338 5.561 -6.290 1.00 96.94 266 ASN A C 1
ATOM 2131 O O . ASN A 1 266 ? -6.201 4.884 -6.843 1.00 96.94 266 ASN A O 1
ATOM 2135 N N . LEU A 1 267 ? -5.643 6.432 -5.330 1.00 96.31 267 LEU A N 1
ATOM 2136 C CA . LEU A 1 267 ? -6.992 6.575 -4.774 1.00 96.31 267 LEU A CA 1
ATOM 2137 C C . LEU A 1 267 ? -7.818 7.690 -5.446 1.00 96.31 267 LEU A C 1
ATOM 2139 O O . LEU A 1 267 ? -8.913 8.026 -4.983 1.00 96.31 267 LEU A O 1
ATOM 2143 N N . SER A 1 268 ? -7.341 8.257 -6.564 1.00 93.00 268 SER A N 1
ATOM 2144 C CA . SER A 1 268 ? -8.031 9.350 -7.278 1.00 93.00 268 SER A CA 1
ATOM 2145 C C . SER A 1 268 ? -9.432 8.966 -7.761 1.00 93.00 268 SER A C 1
ATOM 2147 O O . SER A 1 268 ? -10.333 9.798 -7.799 1.00 93.00 268 SER A O 1
ATOM 2149 N N . ARG A 1 269 ? -9.645 7.687 -8.084 1.00 90.12 269 ARG A N 1
ATOM 2150 C CA . ARG A 1 269 ? -10.915 7.175 -8.621 1.00 90.12 269 ARG A CA 1
ATOM 2151 C C . ARG A 1 269 ? -11.934 6.778 -7.547 1.00 90.12 269 ARG A C 1
ATOM 2153 O O . ARG A 1 269 ? -13.065 6.438 -7.892 1.00 90.12 269 ARG A O 1
ATOM 2160 N N . VAL A 1 270 ? -11.569 6.836 -6.263 1.00 88.69 270 VAL A N 1
ATOM 2161 C CA . VAL A 1 270 ? -12.391 6.336 -5.140 1.00 88.69 270 VAL A CA 1
ATOM 2162 C C . VAL A 1 270 ? -13.571 7.270 -4.784 1.00 88.69 270 VAL A C 1
ATOM 2164 O O . VAL A 1 270 ? -14.443 6.918 -3.995 1.00 88.69 270 VAL A O 1
ATOM 2167 N N . GLU A 1 271 ? -13.703 8.426 -5.434 1.00 71.06 271 GLU A N 1
ATOM 2168 C CA . GLU A 1 271 ? -14.732 9.433 -5.111 1.00 71.06 271 GLU A CA 1
ATOM 2169 C C . GLU A 1 271 ? -15.927 9.497 -6.075 1.00 71.06 271 GLU A C 1
ATOM 2171 O O . GLU A 1 271 ? -16.879 10.232 -5.835 1.00 71.06 271 GLU A O 1
ATOM 2176 N N . MET A 1 272 ? -15.963 8.697 -7.142 1.00 52.50 272 MET A N 1
ATOM 2177 C CA . MET A 1 272 ? -16.916 8.923 -8.244 1.00 52.50 272 MET A CA 1
ATOM 2178 C C . MET A 1 272 ? -18.354 8.393 -8.043 1.00 52.50 272 MET A C 1
ATOM 2180 O O . MET A 1 272 ? -19.113 8.307 -9.008 1.00 52.50 272 MET A O 1
ATOM 2184 N N . ARG A 1 273 ? -18.786 8.053 -6.819 1.00 41.97 273 ARG A N 1
ATOM 2185 C CA . ARG A 1 273 ? -20.201 7.721 -6.539 1.00 41.97 273 ARG A CA 1
ATOM 2186 C C . ARG A 1 273 ? -20.711 8.472 -5.309 1.00 41.97 273 ARG A C 1
ATOM 2188 O O . ARG A 1 273 ? -20.426 8.091 -4.168 1.00 41.97 273 ARG A O 1
ATOM 2195 N N . ASN A 1 274 ? -21.462 9.539 -5.590 1.00 37.34 274 ASN A N 1
ATOM 2196 C CA . ASN A 1 274 ? -22.199 10.367 -4.638 1.00 37.34 274 ASN A CA 1
ATOM 2197 C C . ASN A 1 274 ? -23.103 9.498 -3.753 1.00 37.34 274 ASN A C 1
ATOM 2199 O O . ASN A 1 274 ? -23.983 8.803 -4.256 1.00 37.34 274 ASN A O 1
ATOM 2203 N N . VAL A 1 275 ? -22.899 9.571 -2.440 1.00 37.62 275 VAL A N 1
ATOM 2204 C CA . VAL A 1 275 ? -23.891 9.149 -1.446 1.00 37.62 275 VAL A CA 1
ATOM 2205 C C . VAL A 1 275 ? -24.555 10.432 -0.962 1.00 37.62 275 VAL A C 1
ATOM 2207 O O . VAL A 1 275 ? -23.858 11.392 -0.639 1.00 37.62 275 VAL A O 1
ATOM 2210 N N . SER A 1 276 ? -25.887 10.472 -0.994 1.00 32.06 276 SER A N 1
ATOM 2211 C CA . SER A 1 276 ? -26.691 11.623 -0.575 1.00 32.06 276 SER A CA 1
ATOM 2212 C C . SER A 1 276 ? -26.293 12.126 0.820 1.00 32.06 276 SER A C 1
ATOM 2214 O O . SER A 1 276 ? -25.947 11.310 1.678 1.00 32.06 276 SER A O 1
ATOM 2216 N N . PRO A 1 277 ? -26.359 13.446 1.071 1.00 35.97 277 PRO A N 1
ATOM 2217 C CA . PRO A 1 277 ? -25.909 14.024 2.328 1.00 35.97 277 PRO A CA 1
ATOM 2218 C C . PRO A 1 277 ? -26.733 13.522 3.521 1.00 35.97 277 PRO A C 1
ATOM 2220 O O . PRO A 1 277 ? -27.961 13.430 3.457 1.00 35.97 277 PRO A O 1
ATOM 2223 N N . LEU A 1 278 ? -26.038 13.192 4.610 1.00 38.12 278 LEU A N 1
ATOM 2224 C CA . LEU A 1 278 ? -26.632 12.839 5.901 1.00 38.12 278 LEU A CA 1
ATOM 2225 C C . LEU A 1 278 ? -27.326 14.068 6.526 1.00 38.12 278 LEU A C 1
ATOM 2227 O O . LEU A 1 278 ? -26.891 15.199 6.295 1.00 38.12 278 LEU A O 1
ATOM 2231 N N . PRO A 1 279 ? -28.389 13.884 7.332 1.00 31.33 279 PRO A N 1
ATOM 2232 C CA . PRO A 1 279 ? -29.072 14.994 7.984 1.00 31.33 279 PRO A CA 1
ATOM 2233 C C . PRO A 1 279 ? -28.202 15.613 9.096 1.00 31.33 279 PRO A C 1
ATOM 2235 O O . PRO A 1 279 ? -27.373 14.924 9.696 1.00 31.33 279 PRO A O 1
ATOM 2238 N N . PRO A 1 280 ? -28.384 16.913 9.392 1.00 35.56 280 PRO A N 1
ATOM 2239 C CA . PRO A 1 280 ? -27.516 17.656 10.297 1.00 35.56 280 PRO A CA 1
ATOM 2240 C C . PRO A 1 280 ? -27.625 17.156 11.742 1.00 35.56 280 PRO A C 1
ATOM 2242 O O . PRO A 1 280 ? -28.722 17.004 12.282 1.00 35.56 280 PRO A O 1
ATOM 2245 N N . LEU A 1 281 ? -26.472 16.987 12.393 1.00 36.34 281 LEU A N 1
ATOM 2246 C CA . LEU A 1 281 ? -26.361 16.808 13.840 1.00 36.34 281 LEU A CA 1
ATOM 2247 C C . LEU A 1 281 ? -26.928 18.051 14.544 1.00 36.34 281 LEU A C 1
ATOM 2249 O O . LEU A 1 281 ? -26.332 19.128 14.523 1.00 36.34 281 LEU A O 1
ATOM 2253 N N . HIS A 1 282 ? -28.109 17.914 15.146 1.00 36.06 282 HIS A N 1
ATOM 2254 C CA . HIS A 1 282 ? -28.676 18.929 16.029 1.00 36.06 282 HIS A CA 1
ATOM 2255 C C . HIS A 1 282 ? -27.911 18.949 17.354 1.00 36.06 282 HIS A C 1
ATOM 2257 O O . HIS A 1 282 ? -28.067 18.059 18.188 1.00 36.06 282 HIS A O 1
ATOM 2263 N N . ASN A 1 283 ? -27.124 20.004 17.561 1.00 36.06 283 ASN A N 1
ATOM 2264 C CA . ASN A 1 283 ? -26.648 20.394 18.880 1.00 36.06 283 ASN A CA 1
ATOM 2265 C C . ASN A 1 283 ? -27.723 21.249 19.561 1.00 36.06 283 ASN A C 1
ATOM 2267 O O . ASN A 1 283 ? -27.939 22.409 19.208 1.00 36.06 283 ASN A O 1
ATOM 2271 N N . ASN A 1 284 ? -28.380 20.681 20.569 1.00 36.47 284 ASN A N 1
ATOM 2272 C CA . ASN A 1 284 ? -29.123 21.462 21.548 1.00 36.47 284 ASN A CA 1
ATOM 2273 C C . ASN A 1 284 ? -28.118 22.116 22.504 1.00 36.47 284 ASN A C 1
ATOM 2275 O O . ASN A 1 284 ? -27.582 21.429 23.368 1.00 36.47 284 ASN A O 1
ATOM 2279 N N . ASN A 1 285 ? -27.856 23.418 22.334 1.00 32.34 285 ASN A N 1
ATOM 2280 C CA . ASN A 1 285 ? -27.876 24.413 23.419 1.00 32.34 285 ASN A CA 1
ATOM 2281 C C . ASN A 1 285 ? -27.458 25.818 22.937 1.00 32.34 285 ASN A C 1
ATOM 2283 O O . ASN A 1 285 ? -26.300 26.108 22.667 1.00 32.34 285 ASN A O 1
ATOM 2287 N N . THR A 1 286 ? -28.480 26.668 22.841 1.00 37.41 286 THR A N 1
ATOM 2288 C CA . THR A 1 286 ? -28.576 28.113 23.124 1.00 37.41 286 THR A CA 1
ATOM 2289 C C . THR A 1 286 ? -27.337 29.029 23.150 1.00 37.41 286 THR A C 1
ATOM 2291 O O . THR A 1 286 ? -26.480 28.923 24.020 1.00 37.41 286 THR A O 1
ATOM 2294 N N . ASN A 1 287 ? -27.480 30.098 22.350 1.00 32.91 287 ASN A N 1
ATOM 2295 C CA . ASN A 1 287 ? -27.066 31.496 22.552 1.00 32.91 287 ASN A CA 1
ATOM 2296 C C . ASN A 1 287 ? -25.572 31.850 22.548 1.00 32.91 287 ASN A C 1
ATOM 2298 O O . ASN A 1 287 ? -24.944 31.878 23.597 1.00 32.91 287 ASN A O 1
ATOM 2302 N N . LEU A 1 288 ? -25.089 32.369 21.410 1.00 30.69 288 LEU A N 1
ATOM 2303 C CA . LEU A 1 288 ? -24.536 33.732 21.325 1.00 30.69 288 LEU A CA 1
ATOM 2304 C C . LEU A 1 288 ? -24.300 34.147 19.862 1.00 30.69 288 LEU A C 1
ATOM 2306 O O . LEU A 1 288 ? -23.748 33.416 19.049 1.00 30.69 288 LEU A O 1
ATOM 2310 N N . SER A 1 289 ? -24.783 35.346 19.548 1.00 33.12 289 SER A N 1
ATOM 2311 C CA . SER A 1 289 ? -24.749 36.020 18.250 1.00 33.12 289 SER A CA 1
ATOM 2312 C C . SER A 1 289 ? -23.321 36.296 17.768 1.00 33.12 289 SER A C 1
ATOM 2314 O O . SER A 1 289 ? -22.594 37.013 18.452 1.00 33.12 289 SER A O 1
ATOM 2316 N N . LEU A 1 290 ? -22.991 35.898 16.535 1.00 30.69 290 LEU A N 1
ATOM 2317 C CA . LEU A 1 290 ? -22.016 36.596 15.691 1.00 30.69 290 LEU A CA 1
ATOM 2318 C C . LEU A 1 290 ? -22.318 36.376 14.203 1.00 30.69 290 LEU A C 1
ATOM 2320 O O . LEU A 1 290 ? -22.819 35.340 13.777 1.00 30.69 290 LEU A O 1
ATOM 2324 N N . LYS A 1 291 ? -22.100 37.451 13.449 1.00 30.39 291 LYS A N 1
ATOM 2325 C CA . LYS A 1 291 ? -22.639 37.728 12.120 1.00 30.39 291 LYS A CA 1
ATOM 2326 C C . LYS A 1 291 ? -21.975 36.908 11.010 1.00 30.39 291 LYS A C 1
ATOM 2328 O O . LYS A 1 291 ? -20.758 36.805 10.936 1.00 30.39 291 LYS A O 1
ATOM 2333 N N . SER A 1 292 ? -22.847 36.439 10.123 1.00 32.62 292 SER A N 1
ATOM 2334 C CA . SER A 1 292 ? -22.680 36.064 8.716 1.00 32.62 292 SER A CA 1
ATOM 2335 C C . SER A 1 292 ? -21.360 36.436 8.022 1.00 32.62 292 SER A C 1
ATOM 2337 O O . SER A 1 292 ? -21.108 37.606 7.730 1.00 32.62 292 SER A O 1
ATOM 2339 N N . SER A 1 293 ? -20.633 35.416 7.574 1.00 29.27 293 SER A N 1
ATOM 2340 C CA . SER A 1 293 ? -20.086 35.382 6.215 1.00 29.27 293 SER A CA 1
ATOM 2341 C C . SER A 1 293 ? -20.042 33.928 5.734 1.00 29.27 293 SER A C 1
ATOM 2343 O O . SER A 1 293 ? -19.901 32.994 6.515 1.00 29.27 293 SER A O 1
ATOM 2345 N N . THR A 1 294 ? -20.345 33.766 4.458 1.00 36.31 294 THR A N 1
ATOM 2346 C CA . THR A 1 294 ? -20.879 32.585 3.779 1.00 36.31 294 THR A CA 1
ATOM 2347 C C . THR A 1 294 ? -19.790 31.689 3.190 1.00 36.31 294 THR A C 1
ATOM 2349 O O . THR A 1 294 ? -19.010 32.169 2.373 1.00 36.31 294 THR A O 1
ATOM 2352 N N . SER A 1 295 ? -19.816 30.390 3.502 1.00 32.66 295 SER A N 1
ATOM 2353 C CA . SER A 1 295 ? -19.273 29.306 2.656 1.00 32.66 295 SER A CA 1
ATOM 2354 C C . SER A 1 295 ? -19.842 27.943 3.086 1.00 32.66 295 SER A C 1
ATOM 2356 O O . SER A 1 295 ? -19.137 27.020 3.486 1.00 32.66 295 SER A O 1
ATOM 2358 N N . SER A 1 296 ? -21.167 27.817 3.042 1.00 36.31 296 SER A N 1
ATOM 2359 C CA . SER A 1 296 ? -21.879 26.558 3.268 1.00 36.31 296 SER A CA 1
ATOM 2360 C C . SER A 1 296 ? -21.984 25.765 1.962 1.00 36.31 296 SER A C 1
ATOM 2362 O O . SER A 1 296 ? -23.051 25.759 1.366 1.00 36.31 296 SER A O 1
ATOM 2364 N N . ASP A 1 297 ? -20.895 25.135 1.513 1.00 32.34 297 ASP A N 1
ATOM 2365 C CA . ASP A 1 297 ? -20.906 24.227 0.344 1.00 32.34 297 ASP A CA 1
ATOM 2366 C C . ASP A 1 297 ? -19.908 23.052 0.478 1.00 32.34 297 ASP A C 1
ATOM 2368 O O . ASP A 1 297 ? -19.410 22.508 -0.506 1.00 32.34 297 ASP A O 1
ATOM 2372 N N . LEU A 1 298 ? -19.611 22.604 1.705 1.00 37.28 298 LEU A N 1
ATOM 2373 C CA . LEU A 1 298 ? -18.919 21.326 1.920 1.00 37.28 298 LEU A CA 1
ATOM 2374 C C . LEU A 1 298 ? -19.963 20.214 2.035 1.00 37.28 298 LEU A C 1
ATOM 2376 O O . LEU A 1 298 ? -20.472 19.907 3.112 1.00 37.28 298 LEU A O 1
ATOM 2380 N N . VAL A 1 299 ? -20.310 19.649 0.878 1.00 42.03 299 VAL A N 1
ATOM 2381 C CA . VAL A 1 299 ? -21.074 18.405 0.739 1.00 42.03 299 VAL A CA 1
ATOM 2382 C C . VAL A 1 299 ? -20.496 17.360 1.698 1.00 42.03 299 VAL A C 1
ATOM 2384 O O . VAL A 1 299 ? -19.292 17.112 1.697 1.00 42.03 299 VAL A O 1
ATOM 2387 N N . SER A 1 300 ? -21.355 16.770 2.534 1.00 50.72 300 SER A N 1
ATOM 2388 C CA . SER A 1 300 ? -21.017 15.771 3.553 1.00 50.72 300 SER A CA 1
ATOM 2389 C C . SER A 1 300 ? -20.603 14.436 2.918 1.00 50.72 300 SER A C 1
ATOM 2391 O O . SER A 1 300 ? -21.338 13.445 2.974 1.00 50.72 300 SER A O 1
ATOM 2393 N N . SER A 1 301 ? -19.456 14.411 2.247 1.00 55.66 301 SER A N 1
ATOM 2394 C CA . SER A 1 301 ? -18.875 13.177 1.732 1.00 55.66 301 SER A CA 1
ATOM 2395 C C . SER A 1 301 ? -18.606 12.223 2.899 1.00 55.66 301 SER A C 1
ATOM 2397 O O . SER A 1 301 ? -18.141 12.661 3.955 1.00 55.66 301 SER A O 1
ATOM 2399 N N . PRO A 1 302 ? -18.913 10.923 2.756 1.00 70.25 302 PRO A N 1
ATOM 2400 C CA . PRO A 1 302 ? -18.634 9.964 3.811 1.00 70.25 302 PRO A CA 1
ATOM 2401 C C . PRO A 1 302 ? -17.124 9.918 4.075 1.00 70.25 302 PRO A C 1
ATOM 2403 O O . PRO A 1 302 ? -16.334 9.829 3.138 1.00 70.25 302 PRO A O 1
ATOM 2406 N N . LEU A 1 303 ? -16.738 9.930 5.355 1.00 86.62 303 LEU A N 1
ATOM 2407 C CA . LEU A 1 303 ? -15.338 9.864 5.805 1.00 86.62 303 LEU A CA 1
ATOM 2408 C C . LEU A 1 303 ? -14.632 8.553 5.415 1.00 86.62 303 LEU A C 1
ATOM 2410 O O . LEU A 1 303 ? -13.422 8.423 5.582 1.00 86.62 303 LEU A O 1
ATOM 2414 N N . PHE A 1 304 ? -15.380 7.567 4.914 1.00 93.06 304 PHE A N 1
ATOM 2415 C CA . PHE A 1 304 ? -14.834 6.308 4.435 1.00 93.06 304 PHE A CA 1
ATOM 2416 C C . PHE A 1 304 ? -15.705 5.652 3.351 1.00 93.06 304 PHE A C 1
ATOM 2418 O O . PHE A 1 304 ? -16.896 5.941 3.203 1.00 93.06 304 PHE A O 1
ATOM 2425 N N . LYS A 1 305 ? -15.114 4.707 2.617 1.00 93.31 305 LYS A N 1
ATOM 2426 C CA . LYS A 1 305 ? -15.791 3.756 1.723 1.00 93.31 305 LYS A CA 1
ATOM 2427 C C . LYS A 1 305 ? -15.499 2.333 2.187 1.00 93.31 305 LYS A C 1
ATOM 2429 O O . LYS A 1 305 ? -14.368 2.039 2.556 1.00 93.31 305 LYS A O 1
ATOM 2434 N N . ARG A 1 306 ? -16.496 1.445 2.153 1.00 93.25 306 ARG A N 1
ATOM 2435 C CA . ARG A 1 306 ? -16.301 0.002 2.376 1.00 93.25 306 ARG A CA 1
ATOM 2436 C C . ARG A 1 306 ? -16.190 -0.709 1.041 1.00 93.25 306 ARG A C 1
ATOM 2438 O O . ARG A 1 306 ? -16.827 -0.298 0.071 1.00 93.25 306 ARG A O 1
ATOM 2445 N N . GLY A 1 307 ? -15.431 -1.787 1.017 1.00 93.31 307 GLY A N 1
ATOM 2446 C CA . GLY A 1 307 ? -15.386 -2.665 -0.135 1.00 93.31 307 GLY A CA 1
ATOM 2447 C C . GLY A 1 307 ? -14.472 -3.849 0.095 1.00 93.31 307 GLY A C 1
ATOM 2448 O O . GLY A 1 307 ? -14.050 -4.124 1.219 1.00 93.31 307 GLY A O 1
ATOM 2449 N N . TYR A 1 308 ? -14.162 -4.524 -0.999 1.00 94.56 308 TYR A N 1
ATOM 2450 C CA . TYR A 1 308 ? -13.242 -5.645 -1.035 1.00 94.56 308 TYR A CA 1
ATOM 2451 C C . TYR A 1 308 ? -11.943 -5.220 -1.717 1.00 94.56 308 TYR A C 1
ATOM 2453 O O . TYR A 1 308 ? -11.967 -4.707 -2.837 1.00 94.56 308 TYR A O 1
ATOM 2461 N N . LEU A 1 309 ? -10.808 -5.457 -1.063 1.00 96.38 309 LEU A N 1
ATOM 2462 C CA . LEU A 1 309 ? -9.479 -5.277 -1.640 1.00 96.38 309 LEU A CA 1
ATOM 2463 C C . LEU A 1 309 ? -9.007 -6.589 -2.267 1.00 96.38 309 LEU A C 1
ATOM 2465 O O . LEU A 1 309 ? -9.030 -7.629 -1.609 1.00 96.38 309 LEU A O 1
ATOM 2469 N N . GLN A 1 310 ? -8.543 -6.541 -3.509 1.00 95.88 310 GLN A N 1
ATOM 2470 C CA . GLN A 1 310 ? -7.873 -7.655 -4.164 1.00 95.88 310 GLN A CA 1
ATOM 2471 C C . GLN A 1 310 ? -6.475 -7.228 -4.594 1.00 95.88 310 GLN A C 1
ATOM 2473 O O . GLN A 1 310 ? -6.329 -6.295 -5.378 1.00 95.88 310 GLN A O 1
ATOM 2478 N N . THR A 1 311 ? -5.465 -7.957 -4.134 1.00 96.56 311 THR A N 1
ATOM 2479 C CA . THR A 1 311 ? -4.063 -7.712 -4.468 1.00 96.56 311 THR A CA 1
ATOM 2480 C C . THR A 1 311 ? -3.484 -8.921 -5.183 1.00 96.56 311 THR A C 1
ATOM 2482 O O . THR A 1 311 ? -3.546 -10.050 -4.686 1.00 96.56 311 THR A O 1
ATOM 2485 N N . ILE A 1 312 ? -2.894 -8.669 -6.348 1.00 95.56 312 ILE A N 1
ATOM 2486 C CA . ILE A 1 312 ? -2.263 -9.654 -7.222 1.00 95.56 312 ILE A CA 1
ATOM 2487 C C . ILE A 1 312 ? -0.776 -9.313 -7.304 1.00 95.56 312 ILE A C 1
ATOM 2489 O O . ILE A 1 312 ? -0.405 -8.249 -7.791 1.00 95.56 312 ILE A O 1
ATOM 2493 N N . PHE A 1 313 ? 0.090 -10.205 -6.830 1.00 94.06 313 PHE A N 1
ATOM 2494 C CA . PHE A 1 313 ? 1.532 -9.959 -6.830 1.00 94.06 313 PHE A CA 1
ATOM 2495 C C . PHE A 1 313 ? 2.137 -10.077 -8.230 1.00 94.06 313 PHE A C 1
ATOM 2497 O O . PHE A 1 313 ? 1.817 -10.999 -8.983 1.00 94.06 313 PHE A O 1
ATOM 2504 N N . ASN A 1 314 ? 3.021 -9.138 -8.565 1.00 88.69 314 ASN A N 1
ATOM 2505 C CA . ASN A 1 314 ? 3.744 -9.093 -9.824 1.00 88.69 314 ASN A CA 1
ATOM 2506 C C . ASN A 1 314 ? 4.933 -10.070 -9.767 1.00 88.69 314 ASN A C 1
ATOM 2508 O O . ASN A 1 314 ? 5.909 -9.795 -9.064 1.00 88.69 314 ASN A O 1
ATOM 2512 N N . PRO A 1 315 ? 4.920 -11.175 -10.535 1.00 84.75 315 PRO A N 1
ATOM 2513 C CA . PRO A 1 315 ? 6.008 -12.152 -10.508 1.00 84.75 315 PRO A CA 1
ATOM 2514 C C . PRO A 1 315 ? 7.344 -11.586 -11.016 1.00 84.75 315 PRO A C 1
ATOM 2516 O O . PRO A 1 315 ? 8.382 -12.199 -10.789 1.00 84.75 315 PRO A O 1
ATOM 2519 N N . LEU A 1 316 ? 7.329 -10.431 -11.691 1.00 81.69 316 LEU A N 1
ATOM 2520 C CA . LEU A 1 316 ? 8.525 -9.758 -12.201 1.00 81.69 316 LEU A CA 1
ATOM 2521 C C . LEU A 1 316 ? 9.200 -8.842 -11.164 1.00 81.69 316 LEU A C 1
ATOM 2523 O O . LEU A 1 316 ? 10.293 -8.352 -11.424 1.00 81.69 316 LEU A O 1
ATOM 2527 N N . GLN A 1 317 ? 8.576 -8.611 -10.004 1.00 84.25 317 GLN A N 1
ATOM 2528 C CA . GLN A 1 317 ? 9.083 -7.733 -8.941 1.00 84.25 317 GLN A CA 1
ATOM 2529 C C . GLN A 1 317 ? 8.926 -8.426 -7.580 1.00 84.25 317 GLN A C 1
ATOM 2531 O O . GLN A 1 317 ? 8.179 -7.975 -6.718 1.00 84.25 317 GLN A O 1
ATOM 2536 N N . MET A 1 318 ? 9.598 -9.568 -7.412 1.00 85.25 318 MET A N 1
ATOM 2537 C CA . MET A 1 318 ? 9.554 -10.397 -6.200 1.00 85.25 318 MET A CA 1
ATOM 2538 C C . MET A 1 318 ? 10.842 -10.219 -5.381 1.00 85.25 318 MET A C 1
ATOM 2540 O O . MET A 1 318 ? 11.743 -11.056 -5.458 1.00 85.25 318 MET A O 1
ATOM 2544 N N . GLY A 1 319 ? 10.941 -9.127 -4.623 1.00 84.88 319 GLY A N 1
ATOM 2545 C CA . GLY A 1 319 ? 12.030 -8.899 -3.670 1.00 84.88 319 GLY A CA 1
ATOM 2546 C C . GLY A 1 319 ? 11.814 -9.631 -2.342 1.00 84.88 319 GLY A C 1
ATOM 2547 O O . GLY A 1 319 ? 10.711 -10.088 -2.025 1.00 84.88 319 GLY A O 1
ATOM 2548 N N . GLU A 1 320 ? 12.883 -9.763 -1.554 1.00 89.19 320 GLU A N 1
ATOM 2549 C CA . GLU A 1 320 ? 12.777 -10.214 -0.156 1.00 89.19 320 GLU A CA 1
ATOM 2550 C C . GLU A 1 320 ? 12.263 -9.101 0.764 1.00 89.19 320 GLU A C 1
ATOM 2552 O O . GLU A 1 320 ? 11.663 -9.389 1.796 1.00 89.19 320 GLU A O 1
ATOM 2557 N N . ASP A 1 321 ? 12.519 -7.850 0.388 1.00 90.94 321 ASP A N 1
ATOM 2558 C CA . ASP A 1 321 ? 12.183 -6.605 1.072 1.00 90.94 321 ASP A CA 1
ATOM 2559 C C . ASP A 1 321 ? 10.827 -6.041 0.634 1.00 90.94 321 ASP A C 1
ATOM 2561 O O . ASP A 1 321 ? 10.055 -5.614 1.482 1.00 90.94 321 ASP A O 1
ATOM 2565 N N . ALA A 1 322 ? 10.479 -6.113 -0.650 1.00 93.38 322 ALA A N 1
ATOM 2566 C CA . ALA A 1 322 ? 9.159 -5.725 -1.141 1.00 93.38 322 ALA A CA 1
ATOM 2567 C C . ALA A 1 322 ? 8.749 -6.502 -2.391 1.00 93.38 322 ALA A C 1
ATOM 2569 O O . ALA A 1 322 ? 9.577 -7.018 -3.146 1.00 93.38 322 ALA A O 1
ATOM 2570 N N . ILE A 1 323 ? 7.437 -6.583 -2.610 1.00 94.38 323 ILE A N 1
ATOM 2571 C CA . ILE A 1 323 ? 6.845 -7.253 -3.767 1.00 94.38 323 ILE A CA 1
ATOM 2572 C C . ILE A 1 323 ? 5.948 -6.267 -4.515 1.00 94.38 323 ILE A C 1
ATOM 2574 O O . ILE A 1 323 ? 4.971 -5.772 -3.952 1.00 94.38 323 ILE A O 1
ATOM 2578 N N . GLY A 1 324 ? 6.233 -6.015 -5.793 1.00 94.38 324 GLY A N 1
ATOM 2579 C CA . GLY A 1 324 ? 5.359 -5.208 -6.650 1.00 94.38 324 GLY A CA 1
ATOM 2580 C C . GLY A 1 324 ? 3.993 -5.871 -6.824 1.00 94.38 324 GLY A C 1
ATOM 2581 O O . GLY A 1 324 ? 3.894 -7.101 -6.860 1.00 94.38 324 GLY A O 1
ATOM 2582 N N . CYS A 1 325 ? 2.913 -5.097 -6.926 1.00 96.44 325 CYS A N 1
ATOM 2583 C CA . CYS A 1 325 ? 1.574 -5.679 -7.013 1.00 96.44 325 CYS A CA 1
ATOM 2584 C C . CYS A 1 325 ? 0.547 -4.818 -7.751 1.00 96.44 325 CYS A C 1
ATOM 2586 O O . CYS A 1 325 ? 0.672 -3.602 -7.881 1.00 96.44 325 CYS A O 1
ATOM 2588 N N . PHE A 1 326 ? -0.500 -5.494 -8.220 1.00 96.56 326 PHE A N 1
ATOM 2589 C CA . PHE A 1 326 ? -1.703 -4.896 -8.778 1.00 96.56 326 PHE A CA 1
ATOM 2590 C C . PHE A 1 326 ? -2.819 -4.923 -7.738 1.00 96.56 326 PHE A C 1
ATOM 2592 O O . PHE A 1 326 ? -3.019 -5.956 -7.098 1.00 96.56 326 PHE A O 1
ATOM 2599 N N . VAL A 1 327 ? -3.548 -3.822 -7.569 1.00 97.62 327 VAL A N 1
ATOM 2600 C CA . VAL A 1 327 ? -4.533 -3.658 -6.497 1.00 97.62 327 VAL A CA 1
ATOM 2601 C C . VAL A 1 327 ? -5.855 -3.185 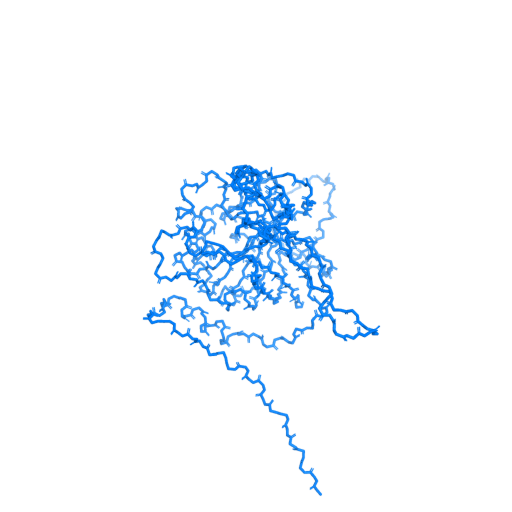-7.082 1.00 97.62 327 VAL A C 1
ATOM 2603 O O . VAL A 1 327 ? -5.944 -2.110 -7.666 1.00 97.62 327 VAL A O 1
ATOM 2606 N N . LEU A 1 328 ? -6.901 -3.980 -6.885 1.00 96.81 328 LEU A N 1
ATOM 2607 C CA . LEU A 1 328 ? -8.271 -3.648 -7.249 1.00 96.81 328 LEU A CA 1
ATOM 2608 C C . LEU A 1 328 ? -9.102 -3.441 -5.984 1.00 96.81 328 LEU A C 1
ATOM 2610 O O . LEU A 1 328 ? -9.006 -4.206 -5.024 1.00 96.81 328 LEU A O 1
ATOM 2614 N N . PHE A 1 329 ? -9.959 -2.427 -6.001 1.00 96.25 329 PHE A N 1
ATOM 2615 C CA . PHE A 1 329 ? -10.946 -2.183 -4.957 1.00 96.25 329 PHE A CA 1
ATOM 2616 C C . PHE A 1 329 ? -12.363 -2.285 -5.509 1.00 96.25 329 PHE A C 1
ATOM 2618 O O . PHE A 1 329 ? -12.714 -1.623 -6.486 1.00 96.25 329 PHE A O 1
ATOM 2625 N N . TYR A 1 330 ? -13.191 -3.088 -4.855 1.00 93.69 330 TYR A N 1
ATOM 2626 C CA . TYR A 1 330 ? -14.583 -3.310 -5.222 1.00 93.69 330 TYR A CA 1
ATOM 2627 C C . TYR A 1 330 ? -15.488 -2.689 -4.154 1.00 93.69 330 TYR A C 1
ATOM 2629 O O . TYR A 1 330 ? -15.671 -3.303 -3.102 1.00 93.69 330 TYR A O 1
ATOM 2637 N N . PRO A 1 331 ? -16.017 -1.471 -4.370 1.00 91.25 331 PRO A N 1
ATOM 2638 C CA . PRO A 1 331 ? -16.893 -0.825 -3.397 1.00 91.25 331 PRO A CA 1
ATOM 2639 C C . PRO A 1 331 ? -18.199 -1.609 -3.214 1.00 91.25 331 PRO A C 1
ATOM 2641 O O . PRO A 1 331 ? -18.719 -2.165 -4.184 1.00 91.25 331 PRO A O 1
ATOM 2644 N N . TYR A 1 332 ? -18.725 -1.604 -1.986 1.00 87.50 332 TYR A N 1
ATOM 2645 C CA . TYR A 1 332 ? -20.050 -2.148 -1.654 1.00 87.50 332 TYR A CA 1
ATOM 2646 C C . TYR A 1 332 ? -21.201 -1.215 -2.017 1.00 87.50 332 TYR A C 1
ATOM 2648 O O . TYR A 1 332 ? -20.997 0.025 -2.003 1.00 87.50 332 TYR A O 1
#

pLDDT: mean 79.66, std 21.02, range [29.27, 98.88]

Sequence (332 aa):
MSERRDPPDHRTTFIITTTTTTPCPILTFKLENALKLHSTNLIHPSQGIDLSVSPTAKYASFPYHDYTPYAQFISKEELLKELKIDSCCNKTDQTSSLINESCDVSSSSNGVCIVTRNIILSNSHAGTHADQPKHFEKSPIIEKFHTIQYNGDCIIVMLEHLLNDSLTISKELIENVFQHIQIPKEEIFRIILKTRKHHPTNDVEWTNDFCHLSKEASHFLANEFPNLLLIGIDTPSIDHPNKAPIIEHSHGEFWKQRIAILENLNLSRVEMRNVSPLPPLHNNNTNLSLKSSTSSDLVSSPLFKRGYLQTIFNPLQMGEDAIGCFVLFYPY